Protein 3WUG (pdb70)

Organism: Streptomyces sp. (NCBI:txid1931)

B-factor: mean 28.76, std 8.71, range [9.77, 80.12]

GO terms:
  GO:0031176 endo-1,4-beta-xylanase activity (F, IDA)
  GO:0045493 xylan catabolic process (P, IDA)

Structure (mmCIF, N/CA/C/O backbone):
data_3WUG
#
_entry.id   3WUG
#
_cell.length_a   80.798
_cell.length_b   80.798
_cell.length_c   288.589
_cell.angle_alpha   90.00
_cell.angle_beta   90.00
_cell.angle_gamma   120.00
#
_symmetry.space_group_name_H-M   'P 65 2 2'
#
loop_
_entity.id
_entity.type
_entity.pdbx_description
1 polymer 'Endo-1,4-beta-xylanase A'
2 branched beta-D-xylopyranose-(1-4)-beta-D-xylopyranose
3 non-polymer 'ZINC ION'
4 water water
#
loop_
_atom_site.group_PDB
_atom_site.id
_atom_site.type_symbol
_atom_site.label_atom_id
_atom_site.label_alt_id
_atom_site.label_comp_id
_atom_site.label_asym_id
_atom_site.label_entity_id
_atom_site.label_seq_id
_atom_site.pdbx_PDB_ins_code
_atom_site.Cartn_x
_atom_site.Cartn_y
_atom_site.Cartn_z
_atom_site.occupancy
_atom_site.B_iso_or_equiv
_atom_site.auth_seq_id
_atom_site.auth_comp_id
_atom_site.auth_asym_id
_atom_site.auth_atom_id
_atom_site.pdbx_PDB_model_num
ATOM 1 N N . THR A 1 2 ? -7.100 3.184 -34.732 1.00 47.35 40 THR A N 1
ATOM 2 C CA . THR A 1 2 ? -5.652 3.542 -34.773 1.00 47.19 40 THR A CA 1
ATOM 3 C C . THR A 1 2 ? -5.203 4.238 -33.481 1.00 44.43 40 THR A C 1
ATOM 4 O O . THR A 1 2 ? -5.089 3.595 -32.434 1.00 45.21 40 THR A O 1
ATOM 8 N N . ALA A 1 3 ? -4.951 5.544 -33.551 1.00 40.13 41 ALA A N 1
ATOM 9 C CA . ALA A 1 3 ? -4.520 6.305 -32.381 1.00 36.70 41 ALA A CA 1
ATOM 10 C C . ALA A 1 3 ? -5.676 6.557 -31.415 1.00 33.78 41 ALA A C 1
ATOM 11 O O . ALA A 1 3 ? -6.805 6.816 -31.835 1.00 33.84 41 ALA A O 1
ATOM 13 N N . THR A 1 4 ? -5.388 6.479 -30.119 1.00 30.55 42 THR A N 1
ATOM 14 C CA . THR A 1 4 ? -6.400 6.702 -29.089 1.00 26.98 42 THR A CA 1
ATOM 15 C C . THR A 1 4 ? -6.590 8.197 -28.836 1.00 25.13 42 THR A C 1
ATOM 16 O O . THR A 1 4 ? -5.780 9.023 -29.274 1.00 22.80 42 THR A O 1
ATOM 20 N N . LEU A 1 5 ? -7.659 8.541 -28.122 1.00 24.29 43 LEU A N 1
ATOM 21 C CA . LEU A 1 5 ? -7.927 9.938 -27.804 1.00 22.76 43 LEU A CA 1
ATOM 22 C C . LEU A 1 5 ? -6.745 10.496 -27.019 1.00 24.12 43 LEU A C 1
ATOM 23 O O . LEU A 1 5 ? -6.327 11.634 -27.225 1.00 24.22 43 LEU A O 1
ATOM 28 N N . GLY A 1 6 ? -6.207 9.683 -26.115 1.00 24.24 44 GLY A N 1
ATOM 29 C CA . GLY A 1 6 ? -5.072 10.120 -25.323 1.00 25.10 44 GLY A CA 1
ATOM 30 C C . GLY A 1 6 ? -3.865 10.429 -26.191 1.00 25.21 44 GLY A C 1
ATOM 31 O O . GLY A 1 6 ? -3.188 11.442 -25.995 1.00 23.54 44 GLY A O 1
ATOM 32 N N . GLU A 1 7 ? -3.587 9.557 -27.159 1.00 25.95 45 GLU A N 1
ATOM 33 C CA . GLU A 1 7 ? -2.447 9.763 -28.046 1.00 26.86 45 GLU A CA 1
ATOM 34 C C . GLU A 1 7 ? -2.659 10.972 -28.955 1.00 26.93 45 GLU A C 1
ATOM 35 O O . GLU A 1 7 ? -1.727 11.731 -29.204 1.00 26.16 45 GLU A O 1
ATOM 41 N N . LEU A 1 8 ? -3.881 11.157 -29.449 1.00 25.96 46 LEU A N 1
ATOM 42 C CA . LEU A 1 8 ? -4.166 12.297 -30.317 1.00 25.82 46 LEU A CA 1
ATOM 43 C C . LEU A 1 8 ? -4.010 13.601 -29.536 1.00 26.21 46 LEU A C 1
ATOM 44 O O . LEU A 1 8 ? -3.460 14.577 -30.049 1.00 25.34 46 LEU A O 1
ATOM 49 N N . ALA A 1 9 ? -4.494 13.614 -28.294 1.00 24.50 47 ALA A N 1
ATOM 50 C CA . ALA A 1 9 ? -4.395 14.805 -27.455 1.00 26.84 47 ALA A CA 1
ATOM 51 C C . ALA A 1 9 ? -2.940 15.117 -27.116 1.00 28.11 47 ALA A C 1
ATOM 52 O O . ALA A 1 9 ? -2.511 16.268 -27.191 1.00 27.99 47 ALA A O 1
ATOM 54 N N . GLU A 1 10 ? -2.187 14.088 -26.738 1.00 29.20 48 GLU A N 1
ATOM 55 C CA . GLU A 1 10 ? -0.786 14.273 -26.378 1.00 32.81 48 GLU A CA 1
ATOM 56 C C . GLU A 1 10 ? 0.027 14.804 -27.555 1.00 32.92 48 GLU A C 1
ATOM 57 O O . GLU A 1 10 ? 0.993 15.542 -27.368 1.00 32.00 48 GLU A O 1
ATOM 63 N N . ALA A 1 11 ? -0.369 14.432 -28.768 1.00 33.33 49 ALA A N 1
ATOM 64 C CA . ALA A 1 11 ? 0.325 14.890 -29.963 1.00 33.95 49 ALA A CA 1
ATOM 65 C C . ALA A 1 11 ? 0.195 16.405 -30.063 1.00 35.24 49 ALA A C 1
ATOM 66 O O . ALA A 1 11 ? 0.995 17.065 -30.727 1.00 37.10 49 ALA A O 1
ATOM 68 N N . LYS A 1 12 ? -0.819 16.956 -29.404 1.00 34.84 50 LYS A N 1
ATOM 69 C CA . LYS A 1 12 ? -1.028 18.397 -29.426 1.00 33.94 50 LYS A CA 1
ATOM 70 C C . LYS A 1 12 ? -0.726 19.052 -28.083 1.00 33.30 50 LYS A C 1
ATOM 71 O O . LYS A 1 12 ? -1.242 20.130 -27.774 1.00 32.50 50 LYS A O 1
ATOM 77 N N . GLY A 1 13 ? 0.117 18.389 -27.293 1.00 31.29 51 GLY A N 1
ATOM 78 C CA . GLY A 1 13 ? 0.518 18.915 -25.999 1.00 30.56 51 GLY A CA 1
ATOM 79 C C . GLY A 1 13 ? -0.545 18.930 -24.917 1.00 30.26 51 GLY A C 1
ATOM 80 O O . GLY A 1 13 ? -0.430 19.674 -23.943 1.00 30.70 51 GLY A O 1
ATOM 81 N N . ARG A 1 14 ? -1.574 18.106 -25.071 1.00 29.15 52 ARG A N 1
ATOM 82 C CA . ARG A 1 14 ? -2.646 18.056 -24.085 1.00 27.60 52 ARG A CA 1
ATOM 83 C C . ARG A 1 14 ? -2.952 16.624 -23.674 1.00 26.39 52 ARG A C 1
ATOM 84 O O . ARG A 1 14 ? -2.516 15.672 -24.322 1.00 25.87 52 ARG A O 1
ATOM 92 N N . TYR A 1 15 ? -3.692 16.471 -22.583 1.00 25.50 53 TYR A N 1
ATOM 93 C CA . TYR A 1 15 ? -4.073 15.146 -22.128 1.00 23.46 53 TYR A CA 1
ATOM 94 C C . TYR A 1 15 ? -5.560 14.949 -22.366 1.00 24.19 53 TYR A C 1
ATOM 95 O O . TYR A 1 15 ? -6.317 15.913 -22.486 1.00 23.15 53 TYR A O 1
ATOM 104 N N . PHE A 1 16 ? -5.966 13.693 -22.491 1.00 22.33 54 PHE A N 1
ATOM 105 C CA . PHE A 1 16 ? -7.374 13.380 -22.617 1.00 21.83 54 PHE A CA 1
ATOM 106 C C . PHE A 1 16 ? -7.558 12.204 -21.679 1.00 21.55 54 PHE A C 1
ATOM 107 O O . PHE A 1 16 ? -7.012 11.117 -21.905 1.00 21.20 54 PHE A O 1
ATOM 115 N N . GLY A 1 17 ? -8.292 12.440 -20.600 1.00 19.95 55 GLY A N 1
ATOM 116 C CA . GLY A 1 17 ? -8.488 11.392 -19.622 1.00 20.26 55 GLY A CA 1
ATOM 117 C C . GLY A 1 17 ? -9.917 11.119 -19.242 1.00 20.41 55 GLY A C 1
ATOM 118 O O . GLY A 1 17 ? -10.862 11.667 -19.824 1.00 19.60 55 GLY A O 1
ATOM 119 N N . SER A 1 18 ? -10.063 10.265 -18.240 1.00 17.82 56 SER A N 1
ATOM 120 C CA . SER A 1 18 ? -11.362 9.869 -17.742 1.00 19.65 56 SER A CA 1
ATOM 121 C C . SER A 1 18 ? -11.311 9.670 -16.242 1.00 20.67 56 SER A C 1
ATOM 122 O O . SER A 1 18 ? -10.279 9.283 -15.692 1.00 19.57 56 SER A O 1
ATOM 125 N N . ALA A 1 19 ? -12.425 9.948 -15.576 1.00 19.85 57 ALA A N 1
ATOM 126 C CA . ALA A 1 19 ? -12.495 9.718 -14.150 1.00 20.41 57 ALA A CA 1
ATOM 127 C C . ALA A 1 19 ? -12.845 8.232 -14.039 1.00 21.14 57 ALA A C 1
ATOM 128 O O . ALA A 1 19 ? -13.236 7.609 -15.032 1.00 19.99 57 ALA A O 1
ATOM 130 N N . THR A 1 20 ? -12.683 7.668 -12.847 1.00 20.62 58 THR A N 1
ATOM 131 C CA . THR A 1 20 ? -13.019 6.271 -12.604 1.00 21.53 58 THR A CA 1
ATOM 132 C C . THR A 1 20 ? -13.221 6.103 -11.103 1.00 22.95 58 THR A C 1
ATOM 133 O O . THR A 1 20 ? -12.760 6.926 -10.309 1.00 23.67 58 THR A O 1
ATOM 137 N N . ASP A 1 21 ? -13.933 5.054 -10.713 1.00 22.45 59 ASP A N 1
ATOM 138 C CA . ASP A 1 21 ? -14.193 4.809 -9.309 1.00 22.88 59 ASP A CA 1
ATOM 139 C C . ASP A 1 21 ? -13.787 3.383 -8.969 1.00 23.49 59 ASP A C 1
ATOM 140 O O . ASP A 1 21 ? -13.839 2.498 -9.819 1.00 23.59 59 ASP A O 1
ATOM 145 N N . ASN A 1 22 ? -13.377 3.169 -7.723 1.00 22.34 60 ASN A N 1
ATOM 146 C CA . ASN A 1 22 ? -12.943 1.853 -7.267 1.00 23.43 60 ASN A CA 1
ATOM 147 C C . ASN A 1 22 ? -13.888 0.682 -7.595 1.00 23.39 60 ASN A C 1
ATOM 148 O O . ASN A 1 22 ? -13.440 -0.365 -8.049 1.00 24.52 60 ASN A O 1
ATOM 153 N N . PRO A 1 23 ? -15.204 0.848 -7.384 1.00 24.81 61 PRO A N 1
ATOM 154 C CA . PRO A 1 23 ? -16.163 -0.233 -7.669 1.00 25.49 61 PRO A CA 1
ATOM 155 C C . PRO A 1 23 ? -16.202 -0.705 -9.124 1.00 26.19 61 PRO A C 1
ATOM 156 O O . PRO A 1 23 ? -16.718 -1.782 -9.423 1.00 26.37 61 PRO A O 1
ATOM 160 N N . GLU A 1 24 ? -15.662 0.102 -10.026 1.00 25.85 62 GLU A N 1
ATOM 161 C CA . GLU A 1 24 ? -15.666 -0.231 -11.446 1.00 26.64 62 GLU A CA 1
ATOM 162 C C . GLU A 1 24 ? -14.486 -1.079 -11.897 1.00 27.59 62 GLU A C 1
ATOM 163 O O . GLU A 1 24 ? -14.553 -1.755 -12.923 1.00 27.54 62 GLU A O 1
ATOM 169 N N . LEU A 1 25 ? -13.409 -1.052 -11.123 1.00 27.85 63 LEU A N 1
ATOM 170 C CA . LEU A 1 25 ? -12.208 -1.775 -11.490 1.00 28.65 63 LEU A CA 1
ATOM 171 C C . LEU A 1 25 ? -12.346 -3.282 -11.741 1.00 29.21 63 LEU A C 1
ATOM 172 O O . LEU A 1 25 ? -11.544 -3.853 -12.472 1.00 29.61 63 LEU A O 1
ATOM 177 N N . PRO A 1 26 ? -13.348 -3.946 -11.140 1.00 29.46 64 PRO A N 1
ATOM 178 C CA . PRO A 1 26 ? -13.489 -5.390 -11.389 1.00 31.19 64 PRO A CA 1
ATOM 179 C C . PRO A 1 26 ? -13.939 -5.679 -12.830 1.00 32.36 64 PRO A C 1
ATOM 180 O O . PRO A 1 26 ? -13.677 -6.756 -13.373 1.00 32.00 64 PRO A O 1
ATOM 184 N N . ASP A 1 27 ? -14.628 -4.713 -13.434 1.00 31.16 65 ASP A N 1
ATOM 185 C CA . ASP A 1 27 ? -15.105 -4.834 -14.813 1.00 30.40 65 ASP A CA 1
ATOM 186 C C . ASP A 1 27 ? -13.883 -4.846 -15.737 1.00 30.21 65 ASP A C 1
ATOM 187 O O . ASP A 1 27 ? -13.334 -3.798 -16.075 1.00 28.68 65 ASP A O 1
ATOM 192 N N . THR A 1 28 ? -13.468 -6.035 -16.155 1.00 29.20 66 THR A N 1
ATOM 193 C CA . THR A 1 28 ? -12.292 -6.177 -17.007 1.00 28.88 66 THR A CA 1
ATOM 194 C C . THR A 1 28 ? -12.357 -5.447 -18.349 1.00 27.88 66 THR A C 1
ATOM 195 O O . THR A 1 28 ? -11.379 -4.841 -18.782 1.00 27.53 66 THR A O 1
ATOM 199 N N . GLN A 1 29 ? -13.497 -5.515 -19.021 1.00 26.93 67 GLN A N 1
ATOM 200 C CA . GLN A 1 29 ? -13.640 -4.835 -20.302 1.00 27.47 67 GLN A CA 1
ATOM 201 C C . GLN A 1 29 ? -13.494 -3.327 -20.074 1.00 26.53 67 GLN A C 1
ATOM 202 O O . GLN A 1 29 ? -12.847 -2.617 -20.850 1.00 26.18 67 GLN A O 1
ATOM 208 N N . TYR A 1 30 ? -14.085 -2.853 -18.985 1.00 25.29 68 TYR A N 1
ATOM 209 C CA . TYR A 1 30 ? -14.028 -1.440 -18.636 1.00 25.13 68 TYR A CA 1
ATOM 210 C C . TYR A 1 30 ? -12.600 -0.951 -18.396 1.00 25.85 68 TYR A C 1
ATOM 211 O O . TYR A 1 30 ? -12.168 0.043 -18.976 1.00 23.59 68 TYR A O 1
ATOM 220 N N . THR A 1 31 ? -11.869 -1.651 -17.536 1.00 25.14 69 THR A N 1
ATOM 221 C CA . THR A 1 31 ? -10.508 -1.247 -17.208 1.00 26.72 69 THR A CA 1
ATOM 222 C C . THR A 1 31 ? -9.550 -1.337 -18.387 1.00 26.30 69 THR A C 1
ATOM 223 O O . THR A 1 31 ? -8.588 -0.575 -18.473 1.00 27.05 69 THR A O 1
ATOM 227 N N . GLN A 1 32 ? -9.815 -2.269 -19.296 1.00 26.77 70 GLN A N 1
ATOM 228 C CA . GLN A 1 32 ? -8.978 -2.448 -20.472 1.00 28.69 70 GLN A CA 1
ATOM 229 C C . GLN A 1 32 ? -8.982 -1.164 -21.306 1.00 28.51 70 GLN A C 1
ATOM 230 O O . GLN A 1 32 ? -7.927 -0.668 -21.713 1.00 27.34 70 GLN A O 1
ATOM 236 N N . ILE A 1 33 ? -10.173 -0.626 -21.552 1.00 26.01 71 ILE A N 1
ATOM 237 C CA . ILE A 1 33 ? -10.305 0.608 -22.321 1.00 26.31 71 ILE A CA 1
ATOM 238 C C . ILE A 1 33 ? -9.757 1.786 -21.516 1.00 24.80 71 ILE A C 1
ATOM 239 O O . ILE A 1 33 ? -9.041 2.637 -22.047 1.00 25.46 71 ILE A O 1
ATOM 244 N N . LEU A 1 34 ? -10.095 1.828 -20.231 1.00 25.55 72 LEU A N 1
ATOM 245 C CA . LEU A 1 34 ? -9.643 2.910 -19.359 1.00 24.74 72 LEU A CA 1
ATOM 246 C C . LEU A 1 34 ? -8.127 3.053 -19.392 1.00 26.30 72 LEU A C 1
ATOM 247 O O . LEU A 1 34 ? -7.598 4.159 -19.471 1.00 24.16 72 LEU A O 1
ATOM 252 N N . GLY A 1 35 ? -7.428 1.923 -19.343 1.00 27.88 73 GLY A N 1
ATOM 253 C CA . GLY A 1 35 ? -5.976 1.958 -19.332 1.00 28.67 73 GLY A CA 1
ATOM 254 C C . GLY A 1 35 ? -5.264 2.214 -20.645 1.00 29.63 73 GLY A C 1
ATOM 255 O O . GLY A 1 35 ? -4.121 2.672 -20.649 1.00 31.68 73 GLY A O 1
ATOM 256 N N . SER A 1 36 ? -5.925 1.940 -21.762 1.00 28.61 74 SER A N 1
ATOM 257 C CA . SER A 1 36 ? -5.292 2.125 -23.059 1.00 28.85 74 SER A CA 1
ATOM 258 C C . SER A 1 36 ? -5.721 3.364 -23.838 1.00 28.44 74 SER A C 1
ATOM 259 O O . SER A 1 36 ? -4.932 3.931 -24.592 1.00 29.03 74 SER A O 1
ATOM 262 N N . GLU A 1 37 ? -6.963 3.792 -23.656 1.00 27.27 75 GLU A N 1
ATOM 263 C CA . GLU A 1 37 ? -7.475 4.938 -24.403 1.00 27.14 75 GLU A CA 1
ATOM 264 C C . GLU A 1 37 ? -7.104 6.321 -23.866 1.00 25.73 75 GLU A C 1
ATOM 265 O O . GLU A 1 37 ? -6.965 7.268 -24.635 1.00 26.18 75 GLU A O 1
ATOM 271 N N . PHE A 1 38 ? -6.936 6.428 -22.554 1.00 23.86 76 PHE A N 1
ATOM 272 C CA . PHE A 1 38 ? -6.660 7.710 -21.913 1.00 24.52 76 PHE A CA 1
ATOM 273 C C . PHE A 1 38 ? -5.249 7.923 -21.388 1.00 25.32 76 PHE A C 1
ATOM 274 O O . PHE A 1 38 ? -4.545 6.970 -21.062 1.00 25.31 76 PHE A O 1
ATOM 282 N N . SER A 1 39 ? -4.846 9.188 -21.295 1.00 24.03 77 SER A N 1
ATOM 283 C CA . SER A 1 39 ? -3.515 9.522 -20.798 1.00 24.65 77 SER A CA 1
ATOM 284 C C . SER A 1 39 ? -3.561 10.138 -19.405 1.00 23.13 77 SER A C 1
ATOM 285 O O . SER A 1 39 ? -2.521 10.447 -18.823 1.00 23.85 77 SER A O 1
ATOM 288 N N . GLN A 1 40 ? -4.765 10.300 -18.864 1.00 21.56 78 GLN A N 1
ATOM 289 C CA . GLN A 1 40 ? -4.940 10.898 -17.545 1.00 20.82 78 GLN A CA 1
ATOM 290 C C . GLN A 1 40 ? -6.144 10.302 -16.823 1.00 21.24 78 GLN A C 1
ATOM 291 O O . GLN A 1 40 ? -7.116 9.880 -17.456 1.00 20.84 78 GLN A O 1
ATOM 297 N N . ILE A 1 41 ? -6.069 10.275 -15.494 1.00 19.72 79 ILE A N 1
ATOM 298 C CA . ILE A 1 41 ? -7.122 9.699 -14.668 1.00 20.38 79 ILE A CA 1
ATOM 299 C C . ILE A 1 41 ? -7.477 10.590 -13.480 1.00 20.37 79 ILE A C 1
ATOM 300 O O . ILE A 1 41 ? -6.605 11.234 -12.898 1.00 20.84 79 ILE A O 1
ATOM 305 N N . THR A 1 42 ? -8.758 10.620 -13.121 1.00 20.04 80 THR A N 1
ATOM 306 C CA . THR A 1 42 ? -9.207 11.383 -11.956 1.00 19.27 80 THR A CA 1
ATOM 307 C C . THR A 1 42 ? -10.034 10.478 -11.049 1.00 19.31 80 THR A C 1
ATOM 308 O O . THR A 1 42 ? -10.981 9.838 -11.506 1.00 20.00 80 THR A O 1
ATOM 312 N N . PRO A 1 43 ? -9.675 10.395 -9.757 1.00 19.59 81 PRO A N 1
ATOM 313 C CA . PRO A 1 43 ? -10.437 9.560 -8.823 1.00 20.16 81 PRO A CA 1
ATOM 314 C C . PRO A 1 43 ? -11.804 10.224 -8.692 1.00 21.07 81 PRO A C 1
ATOM 315 O O . PRO A 1 43 ? -11.897 11.384 -8.295 1.00 20.62 81 PRO A O 1
ATOM 319 N N . GLU A 1 44 ? -12.861 9.494 -9.018 1.00 21.17 82 GLU A N 1
ATOM 320 C CA . GLU A 1 44 ? -14.206 10.047 -8.966 1.00 23.28 82 GLU A CA 1
ATOM 321 C C . GLU A 1 44 ? -14.701 10.389 -7.568 1.00 23.62 82 GLU A C 1
ATOM 322 O O . GLU A 1 44 ? -15.431 11.362 -7.386 1.00 23.18 82 GLU A O 1
ATOM 328 N N . ASN A 1 45 ? -14.300 9.600 -6.578 1.00 22.97 83 ASN A N 1
ATOM 329 C CA . ASN A 1 45 ? -14.781 9.819 -5.221 1.00 23.41 83 ASN A CA 1
ATOM 330 C C . ASN A 1 45 ? -13.812 9.641 -4.065 1.00 22.68 83 ASN A C 1
ATOM 331 O O . ASN A 1 45 ? -13.795 10.447 -3.142 1.00 23.49 83 ASN A O 1
ATOM 336 N N . THR A 1 46 ? -13.012 8.583 -4.113 1.00 23.20 84 THR A N 1
ATOM 337 C CA . THR A 1 46 ? -12.147 8.258 -2.990 1.00 22.66 84 THR A CA 1
ATOM 338 C C . THR A 1 46 ? -11.043 9.199 -2.536 1.00 22.89 84 THR A C 1
ATOM 339 O O . THR A 1 46 ? -10.279 8.863 -1.630 1.00 21.18 84 THR A O 1
ATOM 343 N N . MET A 1 47 ? -10.951 10.375 -3.145 1.00 22.08 85 MET A N 1
ATOM 344 C CA . MET A 1 47 ? -9.979 11.347 -2.672 1.00 21.29 85 MET A CA 1
ATOM 345 C C . MET A 1 47 ? -10.755 12.430 -1.928 1.00 21.17 85 MET A C 1
ATOM 346 O O . MET A 1 47 ? -10.168 13.350 -1.361 1.00 21.90 85 MET A O 1
ATOM 351 N N . LYS A 1 48 ? -12.084 12.308 -1.926 1.00 20.56 86 LYS A N 1
ATOM 352 C CA . LYS A 1 48 ? -12.941 13.271 -1.238 1.00 20.37 86 LYS A CA 1
ATOM 353 C C . LYS A 1 48 ? -12.895 13.084 0.279 1.00 21.08 86 LYS A C 1
ATOM 354 O O . LYS A 1 48 ? -12.645 11.986 0.783 1.00 20.49 86 LYS A O 1
ATOM 360 N N . TRP A 1 49 ? -13.157 14.177 0.989 1.00 20.61 87 TRP A N 1
ATOM 361 C CA . TRP A 1 49 ? -13.123 14.241 2.449 1.00 20.73 87 TRP A CA 1
ATOM 362 C C . TRP A 1 49 ? -13.830 13.105 3.182 1.00 22.48 87 TRP A C 1
ATOM 363 O O . TRP A 1 49 ? -13.304 12.571 4.157 1.00 22.25 87 TRP A O 1
ATOM 374 N N . GLN A 1 50 ? -15.018 12.729 2.726 1.00 23.69 88 GLN A N 1
ATOM 375 C CA . GLN A 1 50 ? -15.743 11.663 3.405 1.00 25.93 88 GLN A CA 1
ATOM 376 C C . GLN A 1 50 ? -14.925 10.368 3.467 1.00 25.21 88 GLN A C 1
ATOM 377 O O . GLN A 1 50 ? -15.087 9.578 4.392 1.00 25.24 88 GLN A O 1
ATOM 383 N N . TYR A 1 51 ? -14.043 10.163 2.492 1.00 23.93 89 TYR A N 1
ATOM 384 C CA . TYR A 1 51 ? -13.215 8.958 2.446 1.00 25.53 89 TYR A CA 1
ATOM 385 C C . TYR A 1 51 ? -11.825 9.103 3.070 1.00 25.22 89 TYR A C 1
ATOM 386 O O . TYR A 1 51 ? -11.368 8.217 3.794 1.00 25.12 89 TYR A O 1
ATOM 395 N N . THR A 1 52 ? -11.157 10.218 2.787 1.00 24.04 90 THR A N 1
ATOM 396 C CA . THR A 1 52 ? -9.801 10.447 3.277 1.00 22.45 90 THR A CA 1
ATOM 397 C C . THR A 1 52 ? -9.654 10.878 4.734 1.00 22.29 90 THR A C 1
ATOM 398 O O . THR A 1 52 ? -8.578 10.745 5.307 1.00 22.40 90 THR A O 1
ATOM 402 N N . GLU A 1 53 ? -10.709 11.420 5.330 1.00 21.83 91 GLU A N 1
ATOM 403 C CA . GLU A 1 53 ? -10.648 11.810 6.740 1.00 22.63 91 GLU A CA 1
ATOM 404 C C . GLU A 1 53 ? -12.031 11.600 7.344 1.00 22.41 91 GLU A C 1
ATOM 405 O O . GLU A 1 53 ? -12.698 12.552 7.748 1.00 22.67 91 GLU A O 1
ATOM 411 N N . PRO A 1 54 ? -12.472 10.328 7.422 1.00 22.75 92 PRO A N 1
ATOM 412 C CA . PRO A 1 54 ? -13.770 9.907 7.958 1.00 22.98 92 PRO A CA 1
ATOM 413 C C . PRO A 1 54 ? -14.020 10.269 9.417 1.00 22.87 92 PRO A C 1
ATOM 414 O O . PRO A 1 54 ? -15.165 10.380 9.842 1.00 23.61 92 PRO A O 1
ATOM 418 N N . SER A 1 55 ? -12.951 10.435 10.184 1.00 23.77 93 SER A N 1
ATOM 419 C CA . SER A 1 55 ? -13.068 10.851 11.580 1.00 25.32 93 SER A CA 1
ATOM 420 C C . SER A 1 55 ? -11.978 11.904 11.742 1.00 23.38 93 SER A C 1
ATOM 421 O O . SER A 1 55 ? -10.925 11.822 11.108 1.00 22.35 93 SER A O 1
ATOM 424 N N . ARG A 1 56 ? -12.235 12.907 12.570 1.00 24.60 94 ARG A N 1
ATOM 425 C CA . ARG A 1 56 ? -11.275 13.987 12.748 1.00 24.99 94 ARG A CA 1
ATOM 426 C C . ARG A 1 56 ? -9.848 13.565 13.083 1.00 25.41 94 ARG A C 1
ATOM 427 O O . ARG A 1 56 ? -9.604 12.844 14.050 1.00 26.29 94 ARG A O 1
ATOM 435 N N . GLY A 1 57 ? -8.905 14.021 12.265 1.00 25.20 95 GLY A N 1
ATOM 436 C CA . GLY A 1 57 ? -7.505 13.718 12.497 1.00 25.78 95 GLY A CA 1
ATOM 437 C C . GLY A 1 57 ? -7.040 12.325 12.122 1.00 26.74 95 GLY A C 1
ATOM 438 O O . GLY A 1 57 ? -5.870 11.998 12.301 1.00 27.78 95 GLY A O 1
ATOM 439 N N . ARG A 1 58 ? -7.940 11.500 11.605 1.00 26.21 96 ARG A N 1
ATOM 440 C CA . ARG A 1 58 ? -7.573 10.145 11.212 1.00 27.54 96 ARG A CA 1
ATOM 441 C C . ARG A 1 58 ? -7.761 9.996 9.708 1.00 26.09 96 ARG A C 1
ATOM 442 O O . ARG A 1 58 ? -8.881 9.884 9.218 1.00 27.15 96 ARG A O 1
ATOM 450 N N . PHE A 1 59 ? -6.653 9.985 8.980 1.00 25.56 97 PHE A N 1
ATOM 451 C CA . PHE A 1 59 ? -6.710 9.902 7.530 1.00 25.67 97 PHE A CA 1
ATOM 452 C C . PHE A 1 59 ? -6.710 8.488 6.964 1.00 27.38 97 PHE A C 1
ATOM 453 O O . PHE A 1 59 ? -6.184 7.554 7.576 1.00 25.85 97 PHE A O 1
ATOM 461 N N . ASP A 1 60 ? -7.311 8.351 5.785 1.00 26.26 98 ASP A N 1
ATOM 462 C CA . ASP A 1 60 ? -7.468 7.064 5.116 1.00 26.30 98 ASP A CA 1
ATOM 463 C C . ASP A 1 60 ? -7.299 7.245 3.603 1.00 26.88 98 ASP A C 1
ATOM 464 O O . ASP A 1 60 ? -8.204 7.744 2.932 1.00 27.45 98 ASP A O 1
ATOM 469 N N . TYR A 1 61 ? -6.152 6.840 3.064 1.00 25.23 99 TYR A N 1
ATOM 470 C CA . TYR A 1 61 ? -5.898 6.984 1.636 1.00 27.00 99 TYR A CA 1
ATOM 471 C C . TYR A 1 61 ? -5.949 5.647 0.900 1.00 27.48 99 TYR A C 1
ATOM 472 O O . TYR A 1 61 ? -5.564 5.560 -0.267 1.00 28.32 99 TYR A O 1
ATOM 481 N N . THR A 1 62 ? -6.437 4.617 1.587 1.00 28.38 100 THR A N 1
ATOM 482 C CA . THR A 1 62 ? -6.538 3.267 1.033 1.00 29.38 100 THR A CA 1
ATOM 483 C C . THR A 1 62 ? -7.126 3.227 -0.379 1.00 28.57 100 THR A C 1
ATOM 484 O O . THR A 1 62 ? -6.444 2.864 -1.340 1.00 27.77 100 THR A O 1
ATOM 488 N N . ALA A 1 63 ? -8.398 3.597 -0.492 1.00 27.12 101 ALA A N 1
ATOM 489 C CA . ALA A 1 63 ? -9.092 3.587 -1.773 1.00 25.75 101 ALA A CA 1
ATOM 490 C C . ALA A 1 63 ? -8.470 4.504 -2.829 1.00 25.50 101 ALA A C 1
ATOM 491 O O . ALA A 1 63 ? -8.314 4.107 -3.982 1.00 25.29 101 ALA A O 1
ATOM 493 N N . ALA A 1 64 ? -8.116 5.727 -2.445 1.00 24.50 102 ALA A N 1
ATOM 494 C CA . ALA A 1 64 ? -7.517 6.654 -3.398 1.00 24.91 102 ALA A CA 1
ATOM 495 C C . ALA A 1 64 ? -6.222 6.078 -3.955 1.00 25.20 102 ALA A C 1
ATOM 496 O O . ALA A 1 64 ? -5.937 6.209 -5.144 1.00 23.67 102 ALA A O 1
ATOM 498 N N . GLU A 1 65 ? -5.438 5.439 -3.090 1.00 26.47 103 GLU A N 1
ATOM 499 C CA . GLU A 1 65 ? -4.166 4.845 -3.504 1.00 28.20 103 GLU A CA 1
ATOM 500 C C . GLU A 1 65 ? -4.318 3.850 -4.647 1.00 26.52 103 GLU A C 1
ATOM 501 O O . GLU A 1 65 ? -3.489 3.796 -5.553 1.00 27.39 103 GLU A O 1
ATOM 507 N N . GLU A 1 66 ? -5.376 3.054 -4.590 1.00 26.78 104 GLU A N 1
ATOM 508 C CA . GLU A 1 66 ? -5.630 2.054 -5.615 1.00 27.10 104 GLU A CA 1
ATOM 509 C C . GLU A 1 66 ? -5.758 2.702 -6.995 1.00 26.86 104 GLU A C 1
ATOM 510 O O . GLU A 1 66 ? -5.217 2.194 -7.985 1.00 25.26 104 GLU A O 1
ATOM 516 N N . ILE A 1 67 ? -6.460 3.832 -7.058 1.00 24.08 105 ILE A N 1
ATOM 517 C CA . ILE A 1 67 ? -6.645 4.524 -8.329 1.00 22.41 105 ILE A CA 1
ATOM 518 C C . ILE A 1 67 ? -5.344 5.140 -8.818 1.00 20.59 105 ILE A C 1
ATOM 519 O O . ILE A 1 67 ? -5.021 5.054 -9.999 1.00 21.42 105 ILE A O 1
ATOM 524 N N . VAL A 1 68 ? -4.592 5.761 -7.914 1.00 21.01 106 VAL A N 1
ATOM 525 C CA . VAL A 1 68 ? -3.326 6.372 -8.304 1.00 22.10 106 VAL A CA 1
ATOM 526 C C . VAL A 1 68 ? -2.358 5.312 -8.835 1.00 23.27 106 VAL A C 1
ATOM 527 O O . VAL A 1 68 ? -1.714 5.517 -9.863 1.00 23.78 106 VAL A O 1
ATOM 531 N N . ASP A 1 69 ? -2.257 4.182 -8.141 1.00 26.21 107 ASP A N 1
ATOM 532 C CA . ASP A 1 69 ? -1.363 3.110 -8.581 1.00 28.57 107 ASP A CA 1
ATOM 533 C C . ASP A 1 69 ? -1.769 2.617 -9.963 1.00 28.11 107 ASP A C 1
ATOM 534 O O . ASP A 1 69 ? -0.923 2.419 -10.834 1.00 29.83 107 ASP A O 1
ATOM 539 N N . LEU A 1 70 ? -3.069 2.413 -10.152 1.00 29.04 108 LEU A N 1
ATOM 540 C CA . LEU A 1 70 ? -3.591 1.950 -11.432 1.00 29.10 108 LEU A CA 1
ATOM 541 C C . LEU A 1 70 ? -3.136 2.883 -12.548 1.00 28.17 108 LEU A C 1
ATOM 542 O O . LEU A 1 70 ? -2.624 2.436 -13.576 1.00 26.96 108 LEU A O 1
ATOM 547 N N . ALA A 1 71 ? -3.327 4.182 -12.338 1.00 27.63 109 ALA A N 1
ATOM 548 C CA . ALA A 1 71 ? -2.936 5.180 -13.325 1.00 27.54 109 ALA A CA 1
ATOM 549 C C . ALA A 1 71 ? -1.440 5.089 -13.591 1.00 27.44 109 ALA A C 1
ATOM 550 O O . ALA A 1 71 ? -1.002 5.095 -14.742 1.00 27.12 109 ALA A O 1
ATOM 552 N N . GLU A 1 72 ? -0.657 5.013 -12.519 1.00 29.08 110 GLU A N 1
ATOM 553 C CA . GLU A 1 72 ? 0.792 4.921 -12.651 1.00 30.49 110 GLU A CA 1
ATOM 554 C C . GLU A 1 72 ? 1.192 3.667 -13.425 1.00 29.63 110 GLU A C 1
ATOM 555 O O . GLU A 1 72 ? 2.143 3.694 -14.201 1.00 29.77 110 GLU A O 1
ATOM 561 N N . SER A 1 73 ? 0.457 2.578 -13.220 1.00 30.71 111 SER A N 1
ATOM 562 C CA . SER A 1 73 ? 0.734 1.324 -13.918 1.00 32.70 111 SER A CA 1
ATOM 563 C C . SER A 1 73 ? 0.559 1.484 -15.422 1.00 33.09 111 SER A C 1
ATOM 564 O O . SER A 1 73 ? 1.242 0.827 -16.211 1.00 33.62 111 SER A O 1
ATOM 567 N N . ASN A 1 74 ? -0.361 2.359 -15.818 1.00 31.69 112 ASN A N 1
ATOM 568 C CA . ASN A 1 74 ? -0.625 2.587 -17.233 1.00 31.01 112 ASN A CA 1
ATOM 569 C C . ASN A 1 74 ? 0.094 3.810 -17.780 1.00 29.09 112 ASN A C 1
ATOM 570 O O . ASN A 1 74 ? -0.095 4.176 -18.936 1.00 30.21 112 ASN A O 1
ATOM 575 N N . GLY A 1 75 ? 0.918 4.442 -16.953 1.00 27.62 113 GLY A N 1
ATOM 576 C CA . GLY A 1 75 ? 1.636 5.621 -17.404 1.00 27.92 113 GLY A CA 1
ATOM 577 C C . GLY A 1 75 ? 0.725 6.822 -17.606 1.00 26.89 113 GLY A C 1
ATOM 578 O O . GLY A 1 75 ? 0.991 7.681 -18.448 1.00 28.64 113 GLY A O 1
ATOM 579 N N . GLN A 1 76 ? -0.348 6.885 -16.825 1.00 26.23 114 GLN A N 1
ATOM 580 C CA . GLN A 1 76 ? -1.309 7.982 -16.919 1.00 25.15 114 GLN A CA 1
ATOM 581 C C . GLN A 1 76 ? -1.133 8.977 -15.774 1.00 25.00 114 GLN A C 1
ATOM 582 O O . GLN A 1 76 ? -0.866 8.588 -14.633 1.00 24.27 114 GLN A O 1
ATOM 588 N N . SER A 1 77 ? -1.281 10.263 -16.081 1.00 24.09 115 SER A N 1
ATOM 589 C CA . SER A 1 77 ? -1.162 11.295 -15.059 1.00 23.79 115 SER A CA 1
ATOM 590 C C . SER A 1 77 ? -2.428 11.257 -14.215 1.00 23.68 115 SER A C 1
ATOM 591 O O . SER A 1 77 ? -3.410 10.620 -14.600 1.00 23.98 115 SER A O 1
ATOM 594 N N . VAL A 1 78 ? -2.410 11.927 -13.066 1.00 21.62 116 VAL A N 1
ATOM 595 C CA . VAL A 1 78 ? -3.564 11.931 -12.175 1.00 21.06 116 VAL A CA 1
ATOM 596 C C . VAL A 1 78 ? -3.883 13.321 -11.637 1.00 21.90 116 VAL A C 1
ATOM 597 O O . VAL A 1 78 ? -2.979 14.083 -11.281 1.00 20.61 116 VAL A O 1
ATOM 601 N N . ARG A 1 79 ? -5.173 13.649 -11.592 1.00 20.49 117 ARG A N 1
ATOM 602 C CA . ARG A 1 79 ? -5.619 14.927 -11.039 1.00 19.60 117 ARG A CA 1
ATOM 603 C C . ARG A 1 79 ? -6.231 14.611 -9.679 1.00 19.89 117 ARG A C 1
ATOM 604 O O . ARG A 1 79 ? -7.043 13.689 -9.566 1.00 19.30 117 ARG A O 1
ATOM 612 N N . GLY A 1 80 ? -5.826 15.354 -8.650 1.00 19.16 118 GLY A N 1
ATOM 613 C CA . GLY A 1 80 ? -6.379 15.152 -7.321 1.00 19.52 118 GLY A CA 1
ATOM 614 C C . GLY A 1 80 ? -7.736 15.837 -7.260 1.00 21.31 118 GLY A C 1
ATOM 615 O O . GLY A 1 80 ? -7.883 16.967 -7.727 1.00 21.45 118 GLY A O 1
ATOM 616 N N . HIS A 1 81 ? -8.722 15.177 -6.665 1.00 20.70 119 HIS A N 1
ATOM 617 C CA . HIS A 1 81 ? -10.074 15.727 -6.600 1.00 21.58 119 HIS A CA 1
ATOM 618 C C . HIS A 1 81 ? -10.854 15.134 -5.424 1.00 21.33 119 HIS A C 1
ATOM 619 O O . HIS A 1 81 ? -11.034 13.916 -5.373 1.00 21.55 119 HIS A O 1
ATOM 626 N N . THR A 1 82 ? -11.297 15.944 -4.461 1.00 20.64 120 THR A N 1
ATOM 627 C CA . THR A 1 82 ? -11.090 17.393 -4.381 1.00 21.95 120 THR A CA 1
ATOM 628 C C . THR A 1 82 ? -10.904 17.652 -2.877 1.00 20.74 120 THR A C 1
ATOM 629 O O . THR A 1 82 ? -11.457 16.925 -2.056 1.00 22.05 120 THR A O 1
ATOM 633 N N . LEU A 1 83 ? -10.138 18.676 -2.512 1.00 20.65 121 LEU A N 1
ATOM 634 C CA . LEU A 1 83 ? -9.853 18.951 -1.104 1.00 20.15 121 LEU A CA 1
ATOM 635 C C . LEU A 1 83 ? -10.949 19.609 -0.269 1.00 23.25 121 LEU A C 1
ATOM 636 O O . LEU A 1 83 ? -11.297 19.108 0.805 1.00 24.33 121 LEU A O 1
ATOM 641 N N . VAL A 1 84 ? -11.485 20.728 -0.747 1.00 21.66 122 VAL A N 1
ATOM 642 C CA . VAL A 1 84 ? -12.520 21.451 -0.011 1.00 22.10 122 VAL A CA 1
ATOM 643 C C . VAL A 1 84 ? -13.800 21.501 -0.838 1.00 22.46 122 VAL A C 1
ATOM 644 O O . VAL A 1 84 ? -13.809 22.040 -1.945 1.00 20.87 122 VAL A O 1
ATOM 648 N N . TRP A 1 85 ? -14.875 20.940 -0.292 1.00 21.22 123 TRP A N 1
ATOM 649 C CA . TRP A 1 85 ? -16.158 20.892 -0.989 1.00 23.25 123 TRP A CA 1
ATOM 650 C C . TRP A 1 85 ? -17.278 20.744 0.032 1.00 23.44 123 TRP A C 1
ATOM 651 O O . TRP A 1 85 ? -17.095 20.105 1.072 1.00 24.00 123 TRP A O 1
ATOM 662 N N . HIS A 1 86 ? -18.433 21.339 -0.258 1.00 24.13 124 HIS A N 1
ATOM 663 C CA . HIS A 1 86 ? -19.568 21.275 0.655 1.00 23.57 124 HIS A CA 1
ATOM 664 C C . HIS A 1 86 ? -20.278 19.926 0.627 1.00 24.32 124 HIS A C 1
ATOM 665 O O . HIS A 1 86 ? -21.0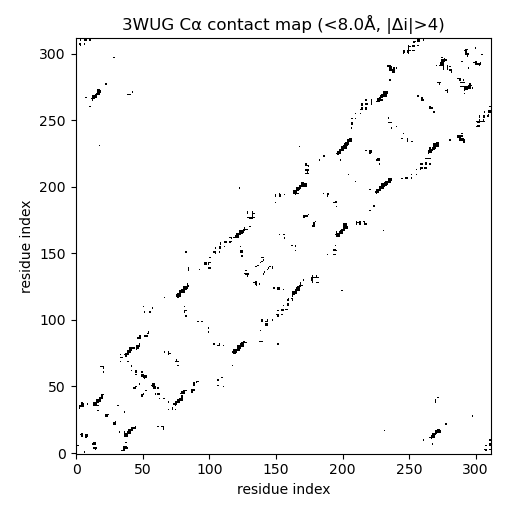27 19.607 1.550 1.00 23.56 124 HIS A O 1
ATOM 672 N N . ASN A 1 87 ? -20.057 19.148 -0.432 1.00 24.30 125 ASN A N 1
ATOM 673 C CA . ASN A 1 87 ? -20.668 17.824 -0.553 1.00 26.15 125 ASN A CA 1
ATOM 674 C C . ASN A 1 87 ? -19.702 16.709 -0.177 1.00 25.48 125 ASN A C 1
ATOM 675 O O . ASN A 1 87 ? -18.487 16.904 -0.181 1.00 25.09 125 ASN A O 1
ATOM 680 N N . GLN A 1 88 ? -20.257 15.533 0.109 1.00 24.77 126 GLN A N 1
ATOM 681 C CA . GLN A 1 88 ? -19.467 14.362 0.481 1.00 25.03 126 GLN A CA 1
ATOM 682 C C . GLN A 1 88 ? -18.463 14.731 1.561 1.00 25.86 126 GLN A C 1
ATOM 683 O O . GLN A 1 88 ? -17.279 14.400 1.499 1.00 25.77 126 GLN A O 1
ATOM 689 N N . LEU A 1 89 ? -18.980 15.433 2.559 1.00 27.91 127 LEU A N 1
ATOM 690 C CA . LEU A 1 89 ? -18.202 15.885 3.697 1.00 28.88 127 LEU A CA 1
ATOM 691 C C . LEU A 1 89 ? -18.678 15.042 4.882 1.00 29.73 127 LEU A C 1
ATOM 692 O O . LEU A 1 89 ? -19.880 14.924 5.117 1.00 31.15 127 LEU A O 1
ATOM 697 N N . PRO A 1 90 ? -17.748 14.418 5.626 1.00 29.53 128 PRO A N 1
ATOM 698 C CA . PRO A 1 90 ? -18.181 13.608 6.770 1.00 29.67 128 PRO A CA 1
ATOM 699 C C . PRO A 1 90 ? -18.936 14.466 7.783 1.00 30.10 128 PRO A C 1
ATOM 700 O O . PRO A 1 90 ? -18.656 15.657 7.935 1.00 28.75 128 PRO A O 1
ATOM 704 N N . SER A 1 91 ? -19.894 13.855 8.473 1.00 30.50 129 SER A N 1
ATOM 705 C CA . SER A 1 91 ? -20.717 14.572 9.440 1.00 31.08 129 SER A CA 1
ATOM 706 C C . SER A 1 91 ? -19.984 15.318 10.559 1.00 28.83 129 SER A C 1
ATOM 707 O O . SER A 1 91 ? -20.493 16.316 11.063 1.00 28.99 129 SER A O 1
ATOM 710 N N . TRP A 1 92 ? -18.800 14.855 10.949 1.00 27.41 130 TRP A N 1
ATOM 711 C CA . TRP A 1 92 ? -18.078 15.524 12.033 1.00 26.38 130 TRP A CA 1
ATOM 712 C C . TRP A 1 92 ? -17.628 16.948 11.719 1.00 26.76 130 TRP A C 1
ATOM 713 O O . TRP A 1 92 ? -17.506 17.777 12.622 1.00 25.07 130 TRP A O 1
ATOM 724 N N . VAL A 1 93 ? -17.389 17.240 10.443 1.00 27.28 131 VAL A N 1
ATOM 725 C CA . VAL A 1 93 ? -16.935 18.570 10.055 1.00 26.05 131 VAL A CA 1
ATOM 726 C C . VAL A 1 93 ? -17.896 19.677 10.485 1.00 27.33 131 VAL A C 1
ATOM 727 O O . VAL A 1 93 ? -17.463 20.760 10.882 1.00 27.67 131 VAL A O 1
ATOM 731 N N . ASP A 1 94 ? -19.196 19.411 10.410 1.00 29.26 132 ASP A N 1
ATOM 732 C CA . ASP A 1 94 ? -20.190 20.404 10.812 1.00 31.33 132 ASP A CA 1
ATOM 733 C C . ASP A 1 94 ? -20.169 20.638 12.323 1.00 30.81 132 ASP A C 1
ATOM 734 O O . ASP A 1 94 ? -20.575 21.698 12.796 1.00 30.10 132 ASP A O 1
ATOM 739 N N . ASP A 1 95 ? -19.703 19.645 13.075 1.00 31.34 133 ASP A N 1
ATOM 740 C CA . ASP A 1 95 ? -19.651 19.763 14.529 1.00 31.49 133 ASP A CA 1
ATOM 741 C C . ASP A 1 95 ? -18.425 20.503 15.034 1.00 31.29 133 ASP A C 1
ATOM 742 O O . ASP A 1 95 ? -18.348 20.847 16.212 1.00 31.92 133 ASP A O 1
ATOM 747 N N . VAL A 1 96 ? -17.459 20.739 14.154 1.00 29.28 134 VAL A N 1
ATOM 748 C CA . VAL A 1 96 ? -16.255 21.454 14.549 1.00 28.77 134 VAL A CA 1
ATOM 749 C C . VAL A 1 96 ? -16.623 22.888 14.922 1.00 29.20 134 VAL A C 1
ATOM 750 O O . VAL A 1 96 ? -17.327 23.565 14.174 1.00 28.55 134 VAL A O 1
ATOM 754 N N . PRO A 1 97 ? -16.172 23.363 16.096 1.00 29.53 135 PRO A N 1
ATOM 755 C CA . PRO A 1 97 ? -16.489 24.736 16.501 1.00 28.61 135 PRO A CA 1
ATOM 756 C C . PRO A 1 97 ? -15.993 25.709 15.432 1.00 28.51 135 PRO A C 1
ATOM 757 O O . PRO A 1 97 ? -14.876 25.573 14.926 1.00 28.17 135 PRO A O 1
ATOM 761 N N . ALA A 1 98 ? -16.824 26.688 15.092 1.00 27.32 136 ALA A N 1
ATOM 762 C CA . ALA A 1 98 ? -16.490 27.663 14.058 1.00 26.37 136 ALA A CA 1
ATOM 763 C C . ALA A 1 98 ? -15.059 28.187 14.122 1.00 25.68 136 ALA A C 1
ATOM 764 O O . ALA A 1 98 ? -14.362 28.223 13.109 1.00 26.40 136 ALA A O 1
ATOM 766 N N . GLY A 1 99 ? -14.621 28.590 15.310 1.00 25.14 137 GLY A N 1
ATOM 767 C CA . GLY A 1 99 ? -13.274 29.117 15.461 1.00 24.35 137 GLY A CA 1
ATOM 768 C C . GLY A 1 99 ? -12.147 28.147 15.159 1.00 24.39 137 GLY A C 1
ATOM 769 O O . GLY A 1 99 ? -10.994 28.561 15.005 1.00 23.82 137 GLY A O 1
ATOM 770 N N . GLU A 1 100 ? -12.473 26.861 15.064 1.00 23.90 138 GLU A N 1
ATOM 771 C CA . GLU A 1 100 ? -11.473 25.828 14.787 1.00 23.59 138 GLU A CA 1
ATOM 772 C C . GLU A 1 100 ? -11.484 25.324 13.344 1.00 23.95 138 GLU A C 1
ATOM 773 O O . GLU A 1 100 ? -10.532 24.678 12.904 1.00 23.47 138 GLU A O 1
ATOM 779 N N . LEU A 1 101 ? -12.547 25.631 12.605 1.00 25.19 139 LEU A N 1
ATOM 780 C CA . LEU A 1 101 ? -12.679 25.141 11.234 1.00 23.36 139 LEU A CA 1
ATOM 781 C C . LEU A 1 101 ? -11.539 25.479 10.283 1.0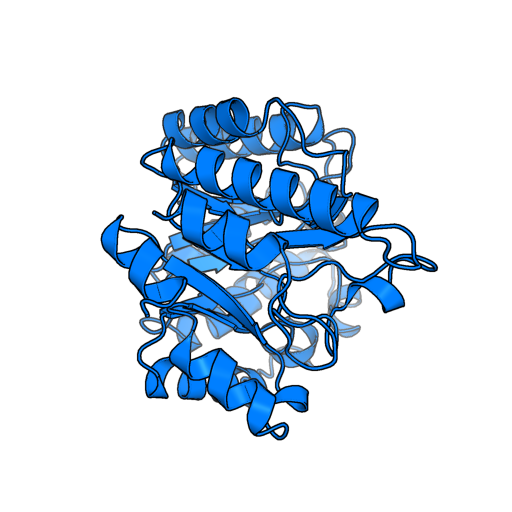0 24.07 139 LEU A C 1
ATOM 782 O O . LEU A 1 101 ? -11.108 24.626 9.506 1.00 22.9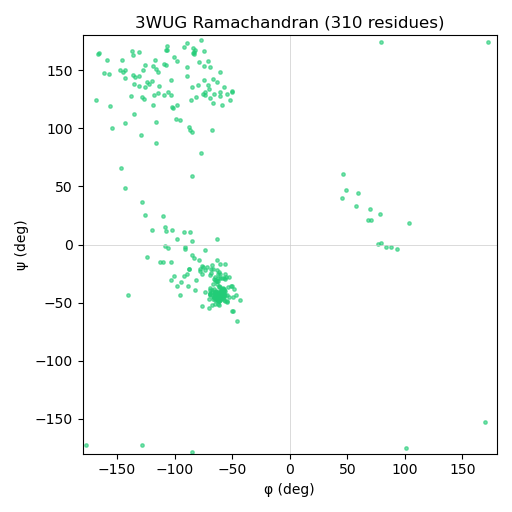3 139 LEU A O 1
ATOM 787 N N . LEU A 1 102 ? -11.048 26.713 10.320 1.00 23.45 140 LEU A N 1
ATOM 788 C CA . LEU A 1 102 ? -9.950 27.074 9.434 1.00 22.41 140 LEU A CA 1
ATOM 789 C C . LEU A 1 102 ? -8.744 26.164 9.700 1.00 22.28 140 LEU A C 1
ATOM 790 O O . LEU A 1 102 ? -8.100 25.684 8.766 1.00 20.09 140 LEU A O 1
ATOM 795 N N . GLY A 1 103 ? -8.443 25.923 10.973 1.00 20.61 141 GLY A N 1
ATOM 796 C CA . GLY A 1 103 ? -7.321 25.059 11.303 1.00 21.38 141 GLY A CA 1
ATOM 797 C C . GLY A 1 103 ? -7.575 23.653 10.784 1.00 20.83 141 GLY A C 1
ATOM 798 O O . GLY A 1 103 ? -6.679 23.005 10.246 1.00 21.64 141 GLY A O 1
ATOM 799 N N . VAL A 1 104 ? -8.809 23.185 10.944 1.00 20.89 142 VAL A N 1
ATOM 800 C CA . VAL A 1 104 ? -9.192 21.857 10.478 1.00 21.42 142 VAL A CA 1
ATOM 801 C C . VAL A 1 104 ? -9.082 21.747 8.957 1.00 22.41 142 VAL A C 1
ATOM 802 O O . VAL A 1 104 ? -8.563 20.756 8.431 1.00 21.47 142 VAL A O 1
ATOM 806 N N . MET A 1 105 ? -9.565 22.762 8.246 1.00 21.71 143 MET A N 1
ATOM 807 C CA . MET A 1 105 ? -9.498 22.744 6.787 1.00 21.55 143 MET A CA 1
ATOM 808 C C . MET A 1 105 ? -8.041 22.732 6.330 1.00 21.41 143 MET A C 1
ATOM 809 O O . MET A 1 105 ? -7.683 22.005 5.406 1.00 21.09 143 MET A O 1
ATOM 814 N N . ARG A 1 106 ? -7.203 23.545 6.968 1.00 21.78 144 ARG A N 1
ATOM 815 C CA . ARG A 1 106 ? -5.781 23.590 6.626 1.00 22.79 144 ARG A CA 1
ATOM 816 C C . ARG A 1 106 ? -5.131 22.233 6.868 1.00 22.37 144 ARG A C 1
ATOM 817 O O . ARG A 1 106 ? -4.325 21.759 6.062 1.00 22.77 144 ARG A O 1
ATOM 825 N N . ASP A 1 107 ? -5.473 21.618 7.993 1.00 21.76 145 ASP A N 1
ATOM 826 C CA . ASP A 1 107 ? -4.896 20.329 8.335 1.00 22.28 145 ASP A CA 1
ATOM 827 C C . ASP A 1 107 ? -5.304 19.255 7.332 1.00 20.90 145 ASP A C 1
ATOM 828 O O . ASP A 1 107 ? -4.472 18.478 6.873 1.00 20.28 145 ASP A O 1
ATOM 833 N N . HIS A 1 108 ? -6.589 19.218 6.988 1.00 21.28 146 HIS A N 1
ATOM 834 C CA . HIS A 1 108 ? -7.077 18.233 6.029 1.00 20.53 146 HIS A CA 1
ATOM 835 C C . HIS A 1 108 ? -6.289 18.367 4.730 1.00 21.20 146 HIS A C 1
ATOM 836 O O . HIS A 1 108 ? -5.810 17.382 4.170 1.00 19.54 146 HIS A O 1
ATOM 843 N N . ILE A 1 109 ? -6.162 19.599 4.251 1.00 19.68 147 ILE A N 1
ATOM 844 C CA . ILE A 1 109 ? -5.431 19.868 3.023 1.00 19.27 147 ILE A CA 1
ATOM 845 C C . ILE A 1 109 ? -3.964 19.455 3.139 1.00 19.05 147 ILE A C 1
ATOM 846 O O . ILE A 1 109 ? -3.436 18.778 2.262 1.00 18.26 147 ILE A O 1
ATOM 851 N N . THR A 1 110 ? -3.307 19.856 4.224 1.00 20.04 148 THR A N 1
ATOM 852 C CA . THR A 1 110 ? -1.889 19.533 4.392 1.00 20.36 148 THR A CA 1
ATOM 853 C C . THR A 1 110 ? -1.597 18.032 4.348 1.00 20.14 148 THR A C 1
ATOM 854 O O . THR A 1 110 ? -0.688 17.589 3.643 1.00 21.25 148 THR A O 1
ATOM 858 N N . H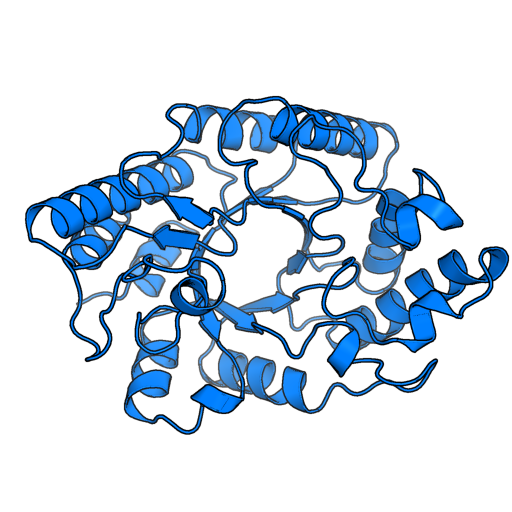IS A 1 111 ? -2.366 17.249 5.092 1.00 20.90 149 HIS A N 1
ATOM 859 C CA . HIS A 1 111 ? -2.157 15.801 5.108 1.00 21.52 149 HIS A CA 1
ATOM 860 C C . HIS A 1 111 ? -2.398 15.138 3.760 1.00 20.48 149 HIS A C 1
ATOM 861 O O . HIS A 1 111 ? -1.585 14.331 3.315 1.00 21.11 149 HIS A O 1
ATOM 868 N N . GLU A 1 112 ? -3.507 15.467 3.103 1.00 20.55 150 GLU A N 1
ATOM 869 C CA . GLU A 1 112 ? -3.798 14.842 1.814 1.00 19.96 150 GLU A CA 1
ATOM 870 C C . GLU A 1 112 ? -2.846 15.287 0.703 1.00 20.89 150 GLU A C 1
ATOM 871 O O . GLU A 1 112 ? -2.400 14.473 -0.100 1.00 20.60 150 GLU A O 1
ATOM 877 N N . VAL A 1 113 ? -2.526 16.574 0.646 1.00 20.27 151 VAL A N 1
ATOM 878 C CA . VAL A 1 113 ? -1.611 17.045 -0.384 1.00 20.84 151 VAL A CA 1
ATOM 879 C C . VAL A 1 113 ? -0.215 16.466 -0.147 1.00 22.40 151 VAL A C 1
ATOM 880 O O . VAL A 1 113 ? 0.441 15.992 -1.075 1.00 23.20 151 VAL A O 1
ATOM 884 N N . ASP A 1 114 ? 0.237 16.504 1.100 1.00 23.43 152 ASP A N 1
ATOM 885 C CA . ASP A 1 114 ? 1.554 15.978 1.421 1.00 25.08 152 ASP A CA 1
ATOM 886 C C . ASP A 1 114 ? 1.645 14.500 1.067 1.00 24.38 152 ASP A C 1
ATOM 887 O O . ASP A 1 114 ? 2.644 14.041 0.526 1.00 25.71 152 ASP A O 1
ATOM 892 N N . HIS A 1 115 ? 0.587 13.760 1.372 1.00 26.31 153 HIS A N 1
ATOM 893 C CA . HIS A 1 115 ? 0.564 12.331 1.105 1.00 27.21 153 HIS A CA 1
ATOM 894 C C . HIS A 1 115 ? 0.781 11.940 -0.354 1.00 26.76 153 HIS A C 1
ATOM 895 O O . HIS A 1 115 ? 1.433 10.936 -0.642 1.00 25.06 153 HIS A O 1
ATOM 902 N N . PHE A 1 116 ? 0.218 12.720 -1.272 1.00 23.32 154 PHE A N 1
ATOM 903 C CA . PHE A 1 116 ? 0.351 12.430 -2.695 1.00 24.20 154 PHE A CA 1
ATOM 904 C C . PHE A 1 116 ? 1.369 13.316 -3.402 1.00 23.83 154 PHE A C 1
ATOM 905 O O . PHE A 1 116 ? 1.429 13.335 -4.628 1.00 24.29 154 PHE A O 1
ATOM 913 N N . LYS A 1 117 ? 2.181 14.032 -2.633 1.00 24.68 155 LYS A N 1
ATOM 914 C CA . LYS A 1 117 ? 3.183 14.920 -3.217 1.00 27.50 155 LYS A CA 1
ATOM 915 C C . LYS A 1 117 ? 4.023 14.223 -4.284 1.00 28.11 155 LYS A C 1
ATOM 916 O O . LYS A 1 117 ? 4.516 13.116 -4.067 1.00 26.92 155 LYS A O 1
ATOM 922 N N . GLY A 1 118 ? 4.172 14.881 -5.432 1.00 27.53 156 GLY A N 1
ATOM 923 C CA . GLY A 1 118 ? 4.966 14.338 -6.523 1.00 28.60 156 GLY A CA 1
ATOM 924 C C . GLY A 1 118 ? 4.304 13.275 -7.383 1.00 29.03 156 GLY A C 1
ATOM 925 O O . GLY A 1 118 ? 4.922 12.761 -8.313 1.00 29.81 156 GLY A 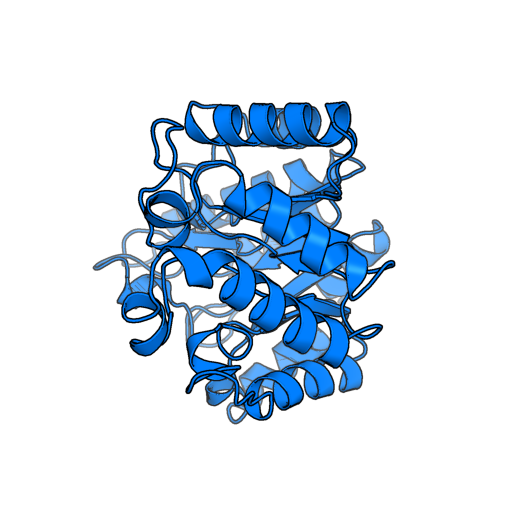O 1
ATOM 926 N N . ARG A 1 119 ? 3.051 12.944 -7.092 1.00 27.47 157 ARG A N 1
ATOM 927 C CA . ARG A 1 119 ? 2.359 11.919 -7.860 1.00 26.49 157 ARG A CA 1
ATOM 928 C C . ARG A 1 119 ? 1.202 12.444 -8.706 1.00 26.30 157 ARG A C 1
ATOM 929 O O . ARG A 1 119 ? 0.730 11.751 -9.607 1.00 25.98 157 ARG A O 1
ATOM 937 N N . LEU A 1 120 ? 0.753 13.666 -8.427 1.00 23.77 158 LEU A N 1
ATOM 938 C CA . LEU A 1 120 ? -0.371 14.246 -9.162 1.00 22.95 158 LEU A CA 1
ATOM 939 C C . LEU A 1 120 ? 0.043 15.476 -9.959 1.00 23.38 158 LEU A C 1
ATOM 940 O O . LEU A 1 120 ? 0.972 16.183 -9.572 1.00 24.86 158 LEU A O 1
ATOM 945 N N . ILE A 1 121 ? -0.647 15.739 -11.067 1.00 22.44 159 ILE A N 1
ATOM 946 C CA . ILE A 1 121 ? -0.328 16.917 -11.865 1.00 23.50 159 ILE A CA 1
ATOM 947 C C . ILE A 1 121 ? -1.102 18.144 -11.376 1.00 22.41 159 ILE A C 1
ATOM 948 O O . ILE A 1 121 ? -0.575 19.256 -11.394 1.00 23.74 159 ILE A O 1
ATOM 953 N N . HIS A 1 122 ? -2.342 17.931 -10.937 1.00 22.47 160 HIS A N 1
ATOM 954 C CA . HIS A 1 122 ? -3.213 19.011 -10.444 1.00 21.49 160 HIS A CA 1
ATOM 955 C C . HIS A 1 122 ? -3.942 18.586 -9.174 1.00 21.66 160 HIS A C 1
ATOM 956 O O . HIS A 1 122 ? -4.020 17.403 -8.844 1.00 21.65 160 HIS A O 1
ATOM 963 N N . TRP A 1 123 ? -4.523 19.577 -8.504 1.00 20.37 161 TRP A N 1
ATOM 964 C CA . TRP A 1 123 ? -5.354 19.369 -7.331 1.00 19.94 161 TRP A CA 1
ATOM 965 C C . TRP A 1 123 ? -6.537 20.317 -7.493 1.00 21.95 161 TRP A C 1
ATOM 966 O O . TRP A 1 123 ? -6.337 21.506 -7.752 1.00 21.01 161 TRP A O 1
ATOM 977 N N . ASP A 1 124 ? -7.758 19.802 -7.390 1.00 19.89 162 ASP A N 1
ATOM 978 C CA . ASP A 1 124 ? -8.916 20.691 -7.407 1.00 21.12 162 ASP A CA 1
ATOM 979 C C . ASP A 1 124 ? -8.948 21.054 -5.918 1.00 20.58 162 ASP A C 1
ATOM 980 O O . ASP A 1 124 ? -9.456 20.291 -5.093 1.00 18.84 162 ASP A O 1
ATOM 985 N N . VAL A 1 125 ? -8.371 22.202 -5.572 1.00 19.59 163 VAL A N 1
ATOM 986 C CA . VAL A 1 125 ? -8.293 22.615 -4.174 1.00 18.31 163 VAL A CA 1
ATOM 987 C C . VAL A 1 125 ? -9.646 22.951 -3.563 1.00 20.14 163 VAL A C 1
ATOM 988 O O . VAL A 1 125 ? -9.997 22.439 -2.497 1.00 18.38 163 VAL A O 1
ATOM 992 N N . VAL A 1 126 ? -10.400 23.818 -4.230 1.00 19.89 164 VAL A N 1
ATOM 993 C CA . VAL A 1 126 ? -11.732 24.183 -3.756 1.00 19.42 164 VAL A CA 1
ATOM 994 C C . VAL A 1 126 ? -12.689 23.879 -4.895 1.00 18.39 164 VAL A C 1
ATOM 995 O O . VAL A 1 126 ? -12.374 24.130 -6.060 1.00 19.20 164 VAL A O 1
ATOM 999 N N . ASN A 1 127 ? -13.855 23.343 -4.553 1.00 18.79 165 ASN A N 1
ATOM 1000 C CA . ASN A 1 127 ? -14.848 22.940 -5.543 1.00 19.47 165 ASN A CA 1
ATOM 1001 C C . ASN A 1 127 ? -16.221 23.580 -5.286 1.00 20.68 165 ASN A C 1
ATOM 1002 O O . ASN A 1 127 ? -16.691 23.631 -4.148 1.00 20.31 165 ASN A O 1
ATOM 1007 N N . GLU A 1 128 ? -16.840 24.081 -6.354 1.00 20.69 166 GLU A N 1
ATOM 1008 C CA . GLU A 1 128 ? -18.176 24.677 -6.304 1.00 20.86 166 GLU A CA 1
ATOM 1009 C C . GLU A 1 128 ? -18.418 25.661 -5.165 1.00 20.34 166 GLU A C 1
ATOM 1010 O O . GLU A 1 128 ? -19.308 25.456 -4.337 1.00 20.72 166 GLU A O 1
ATOM 1016 N N . ALA A 1 129 ? -17.643 26.739 -5.139 1.00 20.68 167 ALA A N 1
ATOM 1017 C CA . ALA A 1 129 ? -17.775 27.742 -4.085 1.00 22.43 167 ALA A CA 1
ATOM 1018 C C . ALA A 1 129 ? -18.748 28.871 -4.425 1.00 24.60 167 ALA A C 1
ATOM 1019 O O . ALA A 1 129 ? -19.002 29.739 -3.591 1.00 25.19 167 ALA A O 1
ATOM 1021 N N . PHE A 1 130 ? -19.295 28.859 -5.638 1.00 24.90 168 PHE A N 1
ATOM 1022 C CA . PHE A 1 130 ? -20.209 29.918 -6.062 1.00 25.31 168 PHE A CA 1
ATOM 1023 C C . PHE A 1 130 ? -21.613 29.459 -6.410 1.00 26.50 168 PHE A C 1
ATOM 1024 O O . PHE A 1 130 ? -21.834 28.311 -6.789 1.00 25.24 168 PHE A O 1
ATOM 1032 N N . GLU A 1 131 ? -22.563 30.378 -6.264 1.00 27.60 169 GLU A N 1
ATOM 1033 C CA . GLU A 1 131 ? -23.952 30.112 -6.605 1.00 28.88 169 GLU A CA 1
ATOM 1034 C C . GLU A 1 131 ? -24.076 30.551 -8.060 1.00 28.49 169 GLU A C 1
ATOM 1035 O O . GLU A 1 131 ? -23.164 31.181 -8.600 1.00 26.84 169 GLU A O 1
ATOM 1041 N N . GLU A 1 132 ? -25.198 30.236 -8.694 1.00 29.32 170 GLU A N 1
ATOM 1042 C CA . GLU A 1 132 ? -25.380 30.606 -10.091 1.00 30.67 170 GLU A CA 1
ATOM 1043 C C . GLU A 1 132 ? -25.326 32.112 -10.345 1.00 31.63 170 GLU A C 1
ATOM 1044 O O . GLU A 1 132 ? -24.924 32.539 -11.428 1.00 30.55 170 GLU A O 1
ATOM 1050 N N . ASP A 1 133 ? -25.711 32.920 -9.356 1.00 31.89 171 ASP A N 1
ATOM 1051 C CA . ASP A 1 133 ? -25.689 34.371 -9.536 1.00 31.87 171 ASP A CA 1
ATOM 1052 C C . ASP A 1 133 ? -24.333 34.994 -9.252 1.00 31.23 171 ASP A C 1
ATOM 1053 O O . ASP A 1 133 ? -24.177 36.216 -9.309 1.00 31.49 171 ASP A O 1
ATOM 1058 N N . GLY A 1 134 ? -23.346 34.161 -8.943 1.00 29.93 172 GLY A N 1
ATOM 1059 C CA . GLY A 1 134 ? -22.020 34.685 -8.678 1.00 26.87 172 GLY A CA 1
ATOM 1060 C C . GLY A 1 134 ? -21.712 34.968 -7.219 1.00 26.69 172 GLY A C 1
ATOM 1061 O O . GLY A 1 134 ? -20.593 35.360 -6.895 1.00 27.25 172 GLY A O 1
ATOM 1062 N N . SER A 1 135 ? -22.690 34.789 -6.337 1.00 27.08 173 SER A N 1
ATOM 1063 C CA . SER A 1 135 ? -22.458 35.023 -4.913 1.00 28.25 173 SER A CA 1
ATOM 1064 C C . SER A 1 135 ? -21.817 33.767 -4.326 1.00 28.74 173 SER A C 1
ATOM 1065 O O . SER A 1 135 ? -21.844 32.704 -4.949 1.00 28.62 173 SER A O 1
ATOM 1068 N N . ARG A 1 136 ? -21.236 33.890 -3.135 1.00 28.89 174 ARG A N 1
ATOM 1069 C CA . ARG A 1 136 ? -20.595 32.749 -2.486 1.00 28.18 174 ARG A CA 1
ATOM 1070 C C . ARG A 1 136 ? -21.612 31.723 -2.002 1.00 28.10 174 ARG A C 1
ATOM 1071 O O . ARG A 1 136 ? -2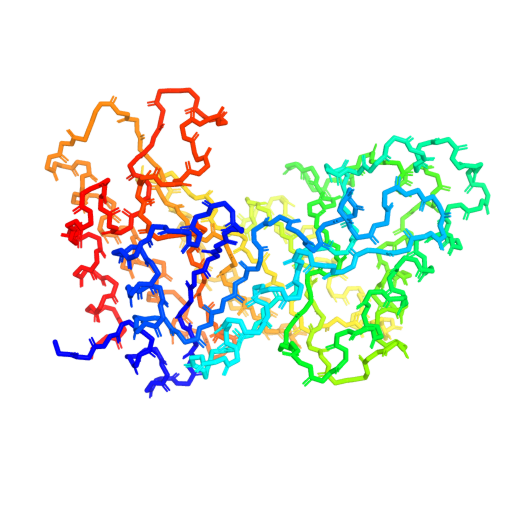2.651 32.080 -1.446 1.00 29.21 174 ARG A O 1
ATOM 1079 N N . ARG A 1 137 ? -21.321 30.445 -2.224 1.00 27.63 175 ARG A N 1
ATOM 1080 C CA . ARG A 1 137 ? -22.202 29.389 -1.743 1.00 27.27 175 ARG A CA 1
ATOM 1081 C C . ARG A 1 137 ? -22.024 29.436 -0.227 1.00 27.91 175 ARG A C 1
ATOM 1082 O O . ARG A 1 137 ? -20.897 29.521 0.268 1.00 27.17 175 ARG A O 1
ATOM 1090 N N . GLN A 1 138 ? -23.128 29.391 0.507 1.00 28.07 176 GLN A N 1
ATOM 1091 C CA . GLN A 1 138 ? -23.076 29.459 1.962 1.00 30.19 176 GLN A CA 1
ATOM 1092 C C . GLN A 1 138 ? -22.830 28.107 2.619 1.00 29.26 176 GLN A C 1
ATOM 1093 O O . GLN A 1 138 ? -23.638 27.637 3.417 1.00 28.96 176 GLN A O 1
ATOM 1099 N N . SER A 1 139 ? -21.705 27.489 2.272 1.00 27.02 177 SER A N 1
ATOM 1100 C CA . SER A 1 139 ? -21.332 26.198 2.833 1.00 25.71 177 SER A CA 1
ATOM 1101 C C . SER A 1 139 ? -20.801 26.420 4.245 1.00 25.32 177 SER A C 1
ATOM 1102 O O . SER A 1 139 ? -20.659 27.559 4.696 1.00 24.82 177 SER A O 1
ATOM 1105 N N . VAL A 1 140 ? -20.488 25.328 4.931 1.00 25.43 178 VAL A N 1
ATOM 1106 C CA . VAL A 1 140 ? -19.961 25.405 6.287 1.00 25.09 178 VAL A CA 1
ATOM 1107 C C . VAL A 1 140 ? -18.681 26.251 6.328 1.00 25.95 178 VAL A C 1
ATOM 1108 O O . VAL A 1 140 ? -18.467 27.029 7.262 1.00 24.81 178 VAL A O 1
ATOM 1112 N N . PHE A 1 141 ? -17.843 26.109 5.303 1.00 24.05 179 PHE A N 1
ATOM 1113 C CA . PHE A 1 141 ? -16.587 26.853 5.223 1.00 24.60 179 PHE A CA 1
ATOM 1114 C C . PHE A 1 141 ? -16.809 28.360 5.040 1.00 25.19 179 PHE A C 1
ATOM 1115 O O . PHE A 1 141 ? -16.187 29.182 5.718 1.00 24.69 179 PHE A O 1
ATOM 1123 N N . GLN A 1 142 ? -17.697 28.717 4.120 1.00 25.89 180 GLN A N 1
ATOM 1124 C CA . GLN A 1 142 ? -17.999 30.121 3.859 1.00 26.06 180 GLN A CA 1
ATOM 1125 C C . GLN A 1 142 ? -18.590 30.780 5.106 1.00 25.91 180 GLN A C 1
ATOM 1126 O O . GLN A 1 142 ? -18.166 31.857 5.517 1.00 25.79 180 GLN A O 1
ATOM 1132 N N . GLN A 1 143 ? -19.567 30.110 5.705 1.00 26.86 181 GLN A N 1
ATOM 1133 C CA . GLN A 1 143 ? -20.250 30.619 6.889 1.00 29.71 181 GLN A CA 1
ATOM 1134 C C . GLN A 1 143 ? -19.412 30.759 8.150 1.00 29.53 181 GLN A C 1
ATOM 1135 O O . GLN A 1 143 ? -19.521 31.759 8.859 1.00 28.60 181 GLN A O 1
ATOM 1141 N N . LYS A 1 144 ? -18.579 29.765 8.439 1.00 27.53 182 LYS A N 1
ATOM 1142 C CA . LYS A 1 144 ? -17.783 29.809 9.658 1.00 27.46 182 LYS A CA 1
ATOM 1143 C C . LYS A 1 144 ? -16.401 30.430 9.520 1.00 27.06 182 LYS A C 1
ATOM 1144 O O . LYS A 1 144 ? -15.873 30.978 10.485 1.00 26.61 182 LYS A O 1
ATOM 1150 N N . ILE A 1 145 ? -15.818 30.361 8.329 1.00 26.81 183 ILE A N 1
ATOM 1151 C CA . ILE A 1 145 ? -14.502 30.947 8.111 1.00 28.06 183 ILE A CA 1
ATOM 1152 C C . ILE A 1 145 ? -14.604 32.327 7.470 1.00 29.25 183 ILE A C 1
ATOM 1153 O O . ILE A 1 145 ? -13.812 33.218 7.773 1.00 29.77 183 ILE A O 1
ATOM 1158 N N . GLY A 1 146 ? -15.579 32.500 6.583 1.00 30.20 184 GLY A N 1
ATOM 1159 C CA . GLY A 1 146 ? -15.729 33.774 5.903 1.00 29.57 184 GLY A CA 1
ATOM 1160 C C . GLY A 1 146 ? -15.156 33.698 4.497 1.00 30.65 184 GLY A C 1
ATOM 1161 O O . GLY A 1 146 ? -14.718 32.628 4.065 1.00 29.81 184 GLY A O 1
ATOM 1162 N N . ASP A 1 147 ? -15.138 34.828 3.792 1.00 29.48 185 ASP A N 1
ATOM 1163 C CA . ASP A 1 147 ? -14.641 34.884 2.416 1.00 29.84 185 ASP A CA 1
ATOM 1164 C C . ASP A 1 147 ? -13.220 34.397 2.166 1.00 28.72 185 ASP A C 1
ATOM 1165 O O . ASP A 1 147 ? -12.915 33.919 1.074 1.00 28.69 185 ASP A O 1
ATOM 1170 N N . SER A 1 148 ? -12.345 34.526 3.156 1.00 27.23 186 SER A N 1
ATOM 1171 C CA . SER A 1 148 ? -10.954 34.120 2.974 1.00 26.19 186 SER A CA 1
ATOM 1172 C C . SER A 1 148 ? -10.683 32.615 2.955 1.00 24.38 186 SER A C 1
ATOM 1173 O O . SER A 1 148 ? -9.553 32.202 2.703 1.00 24.70 186 SER A O 1
ATOM 1176 N N . TYR A 1 149 ? -11.695 31.792 3.204 1.00 24.85 187 TYR A N 1
ATOM 1177 C CA . TYR A 1 149 ? -11.457 30.351 3.237 1.00 24.17 187 TYR A CA 1
ATOM 1178 C C . TYR A 1 149 ? -10.863 29.809 1.937 1.00 24.88 187 TYR A C 1
ATOM 1179 O O . TYR A 1 149 ? -9.970 28.957 1.968 1.00 25.07 187 TYR A O 1
ATOM 1188 N N . ILE A 1 150 ? -11.326 30.311 0.795 1.00 24.51 188 ILE A N 1
ATOM 1189 C CA . ILE A 1 150 ? -10.796 29.842 -0.482 1.00 23.19 188 ILE A CA 1
ATOM 1190 C C . ILE A 1 150 ? -9.308 30.163 -0.584 1.00 23.04 188 ILE A C 1
ATOM 1191 O O . ILE A 1 150 ? -8.487 29.285 -0.869 1.00 22.40 188 ILE A O 1
ATOM 1196 N N . ALA A 1 151 ? -8.953 31.419 -0.339 1.00 21.49 189 ALA A N 1
ATOM 1197 C CA . ALA A 1 151 ? -7.553 31.821 -0.403 1.00 22.59 189 ALA A CA 1
ATOM 1198 C C . ALA A 1 151 ? -6.699 30.985 0.556 1.00 22.68 189 ALA A C 1
ATOM 1199 O O . ALA A 1 151 ? -5.610 30.533 0.199 1.00 22.41 189 ALA A O 1
ATOM 1201 N N . GLU A 1 152 ? -7.191 30.797 1.777 1.00 23.11 190 GLU A N 1
ATOM 1202 C CA . GLU A 1 152 ? -6.465 30.021 2.777 1.00 23.95 190 GLU A CA 1
ATOM 1203 C C . GLU A 1 152 ? -6.258 28.581 2.316 1.00 23.68 190 GLU A C 1
ATOM 1204 O O . GLU A 1 152 ? -5.213 27.975 2.580 1.00 22.75 190 GLU A O 1
ATOM 1210 N N . ALA A 1 153 ? -7.254 28.033 1.629 1.00 22.39 191 ALA A N 1
ATOM 1211 C CA . ALA A 1 153 ? -7.151 26.666 1.133 1.00 22.42 191 ALA A CA 1
ATOM 1212 C C . ALA A 1 153 ? -6.019 26.570 0.114 1.00 22.70 191 ALA A C 1
ATOM 1213 O O . ALA A 1 153 ? -5.211 25.644 0.160 1.00 22.55 191 ALA A O 1
ATOM 1215 N N . PHE A 1 154 ? -5.948 27.527 -0.807 1.00 21.22 192 PHE A N 1
ATOM 1216 C CA . PHE A 1 154 ? -4.890 27.496 -1.806 1.00 21.40 192 PHE A CA 1
ATOM 1217 C C . PHE A 1 154 ? -3.514 27.693 -1.179 1.00 22.33 192 PHE A C 1
ATOM 1218 O O . PHE A 1 154 ? -2.546 27.055 -1.593 1.00 22.25 192 PHE A O 1
ATOM 1226 N N . LYS A 1 155 ? -3.422 28.563 -0.177 1.00 22.10 193 LYS A N 1
ATOM 1227 C CA . LYS A 1 155 ? -2.144 28.784 0.497 1.00 24.93 193 LYS A CA 1
ATOM 1228 C C . LYS A 1 155 ? -1.672 27.486 1.157 1.00 24.04 193 LYS A C 1
ATOM 1229 O O . LYS A 1 155 ? -0.515 27.094 1.031 1.00 24.67 193 LYS A O 1
ATOM 1235 N N . ALA A 1 156 ? -2.580 26.831 1.871 1.00 23.75 194 ALA A N 1
ATOM 1236 C CA . ALA A 1 156 ? -2.266 25.580 2.557 1.00 23.83 194 ALA A CA 1
ATOM 1237 C C . ALA A 1 156 ? -1.803 24.497 1.585 1.00 23.18 194 ALA A C 1
ATOM 1238 O O . ALA A 1 156 ? -0.866 23.751 1.876 1.00 23.82 194 ALA A O 1
ATOM 1240 N N . ALA A 1 157 ? -2.461 24.407 0.432 1.00 23.65 195 ALA A N 1
ATOM 1241 C CA . ALA A 1 157 ? -2.101 23.407 -0.568 1.00 22.44 195 ALA A CA 1
ATOM 1242 C C . ALA A 1 157 ? -0.702 23.674 -1.116 1.00 24.39 195 ALA A C 1
ATOM 1243 O O . ALA A 1 157 ? 0.124 22.763 -1.214 1.00 23.56 195 ALA A O 1
ATOM 1245 N N . ARG A 1 158 ? -0.439 24.927 -1.474 1.00 24.72 196 ARG A N 1
ATOM 1246 C CA . ARG A 1 158 ? 0.865 25.311 -2.009 1.00 25.91 196 ARG A CA 1
ATOM 1247 C C . ARG A 1 158 ? 1.978 25.016 -1.006 1.00 26.17 196 ARG A C 1
ATOM 1248 O O . ARG A 1 158 ? 3.060 24.570 -1.380 1.00 26.13 196 ARG A O 1
ATOM 1256 N N . ALA A 1 159 ? 1.709 25.269 0.269 1.00 26.21 197 ALA A N 1
ATOM 1257 C CA . ALA A 1 159 ? 2.704 25.034 1.306 1.00 27.56 197 ALA A CA 1
ATOM 1258 C C . ALA A 1 159 ? 3.055 23.554 1.454 1.00 28.87 197 ALA A C 1
ATOM 1259 O O . ALA A 1 159 ? 4.182 23.217 1.816 1.00 29.12 197 ALA A O 1
ATOM 1261 N N . ALA A 1 160 ? 2.097 22.676 1.166 1.00 27.60 198 ALA A N 1
ATOM 1262 C CA . ALA A 1 160 ? 2.314 21.235 1.288 1.00 27.88 198 ALA A CA 1
ATOM 1263 C C . ALA A 1 160 ? 2.912 20.580 0.043 1.00 29.23 198 ALA A C 1
ATOM 1264 O O . ALA A 1 160 ? 3.483 19.494 0.127 1.00 30.42 198 ALA A O 1
ATOM 1266 N N . ASP A 1 161 ? 2.772 21.230 -1.109 1.00 28.82 199 ASP A N 1
ATOM 1267 C CA . ASP A 1 161 ? 3.306 20.710 -2.369 1.00 29.94 199 ASP A CA 1
ATOM 1268 C C . ASP A 1 161 ? 3.543 21.902 -3.293 1.00 31.88 199 ASP A C 1
ATOM 1269 O O . ASP A 1 161 ? 2.615 22.408 -3.923 1.00 30.37 199 ASP A O 1
ATOM 1274 N N . PRO A 1 162 ? 4.800 22.356 -3.392 1.00 33.15 200 PRO A N 1
ATOM 1275 C CA . PRO A 1 162 ? 5.217 23.494 -4.219 1.00 33.36 200 PRO A CA 1
ATOM 1276 C C . PRO A 1 162 ? 5.102 23.324 -5.730 1.00 32.87 200 PRO A C 1
ATOM 1277 O O . PRO A 1 162 ? 5.044 24.312 -6.453 1.00 33.62 200 PRO A O 1
ATOM 1281 N N . ASP A 1 163 ? 5.065 22.085 -6.210 1.00 31.75 201 ASP A N 1
ATOM 1282 C CA . ASP A 1 163 ? 5.029 21.845 -7.652 1.00 32.48 201 ASP A CA 1
ATOM 1283 C C . ASP A 1 163 ? 3.706 21.506 -8.324 1.00 31.04 201 ASP A C 1
ATOM 1284 O O . ASP A 1 163 ? 3.534 21.765 -9.515 1.00 31.98 201 ASP A O 1
ATOM 1289 N N . VAL A 1 164 ? 2.780 20.914 -7.586 1.00 28.93 202 VAL A N 1
ATOM 1290 C CA . VAL A 1 164 ? 1.501 20.539 -8.177 1.00 26.81 202 VAL A CA 1
ATOM 1291 C C . VAL A 1 164 ? 0.680 21.767 -8.591 1.00 26.02 202 VAL A C 1
ATOM 1292 O O . VAL A 1 164 ? 0.691 22.788 -7.905 1.00 24.35 202 VAL A O 1
ATOM 1296 N N . LYS A 1 165 ? -0.019 21.673 -9.720 1.00 24.76 203 LYS A N 1
ATOM 1297 C CA . LYS A 1 165 ? -0.852 22.785 -10.184 1.00 24.64 203 LYS A CA 1
ATOM 1298 C C . LYS A 1 165 ? -2.102 22.876 -9.315 1.00 22.87 203 LYS A C 1
ATOM 1299 O O . LYS A 1 165 ? -2.806 21.883 -9.122 1.00 23.08 203 LYS A O 1
ATOM 1305 N N . LEU A 1 166 ? -2.389 24.066 -8.798 1.00 21.32 204 LEU A N 1
ATOM 1306 C CA . LEU A 1 166 ? -3.560 24.255 -7.948 1.00 20.67 204 LEU A CA 1
ATOM 1307 C C . LEU A 1 166 ? -4.739 24.819 -8.748 1.00 22.42 204 LEU A C 1
ATOM 1308 O O . LEU A 1 166 ? -4.652 25.910 -9.325 1.00 21.84 204 LEU A O 1
ATOM 1313 N N . TYR A 1 167 ? -5.843 24.076 -8.771 1.00 20.32 205 TYR A N 1
ATOM 1314 C CA . TYR A 1 167 ? -7.027 24.492 -9.520 1.00 20.92 205 TYR A CA 1
ATOM 1315 C C . TYR A 1 167 ? -8.262 24.820 -8.695 1.00 20.52 205 TYR A C 1
ATOM 1316 O O . TYR A 1 167 ? -8.486 24.245 -7.630 1.00 19.64 205 TYR A O 1
ATOM 1325 N N . TYR A 1 168 ? -9.054 25.766 -9.199 1.00 20.32 206 TYR A N 1
ATOM 1326 C CA . TYR A 1 168 ? -10.337 26.090 -8.594 1.00 20.37 206 TYR A CA 1
ATOM 1327 C C . TYR A 1 168 ? -11.272 25.393 -9.583 1.00 19.57 206 TYR A C 1
ATOM 1328 O O . TYR A 1 168 ? -11.170 25.613 -10.792 1.00 21.35 206 TYR A O 1
ATOM 1337 N N . ASN A 1 169 ? -12.183 24.569 -9.082 1.00 20.16 207 ASN A N 1
ATOM 1338 C CA . ASN A 1 169 ? -13.075 23.790 -9.941 1.00 19.24 207 ASN A CA 1
ATOM 1339 C C . ASN A 1 169 ? -14.547 24.126 -9.699 1.00 18.93 207 ASN A C 1
ATOM 1340 O O . ASN A 1 169 ? -14.963 24.321 -8.560 1.00 18.43 207 ASN A O 1
ATOM 1345 N N . ASP A 1 170 ? -15.339 24.184 -10.768 1.00 20.06 208 ASP A N 1
ATOM 1346 C CA . ASP A 1 170 ? -16.764 24.488 -10.618 1.00 20.95 208 ASP A CA 1
ATOM 1347 C C . ASP A 1 170 ? -17.531 24.156 -11.894 1.00 21.27 208 ASP A C 1
ATOM 1348 O O . ASP A 1 170 ? -16.936 23.959 -12.953 1.00 21.07 208 ASP A O 1
ATOM 1353 N N . TYR A 1 171 ? -18.855 24.088 -11.782 1.00 22.15 209 TYR A N 1
ATOM 1354 C CA . TYR A 1 171 ? -19.706 23.806 -12.932 1.00 23.01 209 TYR A CA 1
ATOM 1355 C C . TYR A 1 171 ? -20.439 25.077 -13.349 1.00 23.93 209 TYR A C 1
ATOM 1356 O O . TYR A 1 171 ? -20.465 26.066 -12.610 1.00 22.39 209 TYR A O 1
ATOM 1365 N N . ASN A 1 172 ? -21.038 25.035 -14.535 1.00 24.24 210 ASN A N 1
ATOM 1366 C CA . ASN A 1 172 ? -21.762 26.174 -15.082 1.00 25.58 210 ASN A CA 1
ATOM 1367 C C . ASN A 1 172 ? -20.894 27.414 -15.193 1.00 24.70 210 ASN A C 1
ATOM 1368 O O . ASN A 1 172 ? -21.371 28.533 -15.020 1.00 25.83 210 ASN A O 1
ATOM 1373 N N . ILE A 1 173 ? -19.609 27.212 -15.468 1.00 23.99 211 ILE A N 1
ATOM 1374 C CA . ILE A 1 173 ? -18.699 28.333 -15.655 1.00 22.48 211 ILE A CA 1
ATOM 1375 C C . ILE A 1 173 ? -18.012 28.181 -17.005 1.00 21.98 211 ILE A C 1
ATOM 1376 O O . ILE A 1 173 ? -16.907 28.676 -17.215 1.00 23.28 211 ILE A O 1
ATOM 1381 N N . GLU A 1 174 ? -18.674 27.479 -17.920 1.00 22.74 212 GLU A N 1
ATOM 1382 C CA . GLU A 1 174 ? -18.130 27.279 -19.256 1.00 24.02 212 GLU A CA 1
ATOM 1383 C C . GLU A 1 174 ? -18.425 28.505 -20.125 1.00 25.05 212 GLU A C 1
ATOM 1384 O O . GLU A 1 174 ? -17.587 28.931 -20.918 1.00 24.37 212 GLU A O 1
ATOM 1390 N N . GLY A 1 175 ? -19.616 29.071 -19.963 1.00 25.75 213 GLY A N 1
ATOM 1391 C CA . GLY A 1 175 ? -19.974 30.248 -20.734 1.00 27.77 213 GLY A CA 1
ATOM 1392 C C . GLY A 1 175 ? -19.767 31.531 -19.948 1.00 28.89 213 GLY A C 1
ATOM 1393 O O . GLY A 1 175 ? -19.713 31.512 -18.712 1.00 28.53 213 GLY A O 1
ATOM 1394 N N . ILE A 1 176 ? -19.628 32.646 -20.659 1.00 28.73 214 ILE A N 1
ATOM 1395 C CA . ILE A 1 176 ? -19.452 33.943 -20.017 1.00 29.18 214 ILE A CA 1
ATOM 1396 C C . ILE A 1 176 ? -20.785 34.256 -19.353 1.00 29.00 214 ILE A C 1
ATOM 1397 O O . ILE A 1 176 ? -21.822 34.234 -20.011 1.00 28.61 214 ILE A O 1
ATOM 1402 N N . GLY A 1 177 ? -20.758 34.549 -18.058 1.00 27.47 215 GLY A N 1
ATOM 1403 C CA . GLY A 1 177 ? -21.990 34.843 -17.354 1.00 26.87 215 GLY A CA 1
ATOM 1404 C C . GLY A 1 177 ? -21.713 35.216 -15.912 1.00 26.96 215 GLY A C 1
ATOM 1405 O O . GLY A 1 177 ? -20.553 35.354 -15.533 1.00 28.24 215 GLY A O 1
ATOM 1406 N N . PRO A 1 178 ? -22.754 35.376 -15.080 1.00 27.24 216 PRO A N 1
ATOM 1407 C CA . PRO A 1 178 ? -22.620 35.740 -13.667 1.00 27.63 216 PRO A CA 1
ATOM 1408 C C . PRO A 1 178 ? -21.668 34.847 -12.874 1.00 27.49 216 PRO A C 1
ATOM 1409 O O . PRO A 1 178 ? -20.838 35.335 -12.109 1.00 29.13 216 PRO A O 1
ATOM 1413 N N . LYS A 1 179 ? -21.784 33.539 -13.062 1.00 27.48 217 LYS A N 1
ATOM 1414 C CA . LYS A 1 179 ? -20.936 32.611 -12.324 1.00 26.18 217 LYS A CA 1
ATOM 1415 C C . LYS A 1 179 ? -19.466 32.651 -12.748 1.00 25.20 217 LYS A C 1
ATOM 1416 O O . LYS A 1 179 ? -18.587 32.849 -11.910 1.00 25.34 217 LYS A O 1
ATOM 1422 N N . SER A 1 180 ? -19.184 32.479 -14.036 1.00 24.65 218 SER A N 1
ATOM 1423 C CA . SER A 1 180 ? -17.793 32.515 -14.475 1.00 24.86 218 SER A CA 1
ATOM 1424 C C . SER A 1 180 ? -17.174 33.884 -14.210 1.00 25.06 218 SER A C 1
ATOM 1425 O O . SER A 1 180 ? -15.966 33.991 -13.998 1.00 23.87 218 SER A O 1
ATOM 1428 N N . ASP A 1 181 ? -18.000 34.931 -14.216 1.00 25.91 219 ASP A N 1
ATOM 1429 C CA . ASP A 1 181 ? -17.507 36.283 -13.940 1.00 25.21 219 ASP A CA 1
ATOM 1430 C C . ASP A 1 181 ? -16.952 36.331 -12.515 1.00 23.97 219 ASP A C 1
ATOM 1431 O O . ASP A 1 181 ? -15.891 36.905 -12.264 1.00 26.01 219 ASP A O 1
ATOM 1436 N N . ALA A 1 182 ? -17.690 35.742 -11.582 1.00 24.56 220 ALA A N 1
ATOM 1437 C CA . ALA A 1 182 ? -17.270 35.721 -10.183 1.00 23.74 220 ALA A CA 1
ATOM 1438 C C . ALA A 1 182 ? -15.940 34.977 -10.049 1.00 24.83 220 ALA A C 1
ATOM 1439 O O . ALA A 1 182 ? -15.043 35.414 -9.328 1.00 25.63 220 ALA A O 1
ATOM 1441 N N . VAL A 1 183 ? -15.807 33.855 -10.752 1.00 24.09 221 VAL A N 1
ATOM 1442 C CA . VAL A 1 183 ? -14.564 33.091 -10.698 1.00 24.96 221 VAL A CA 1
ATOM 1443 C C . VAL A 1 183 ? -13.445 33.938 -11.301 1.00 25.65 221 VAL A C 1
ATOM 1444 O O . VAL A 1 183 ? -12.338 34.003 -10.764 1.00 25.17 221 VAL A O 1
ATOM 1448 N N . TYR A 1 184 ? -13.752 34.606 -12.410 1.00 26.62 222 TYR A N 1
ATOM 1449 C CA . TYR A 1 184 ? -12.782 35.454 -13.092 1.00 26.84 222 TYR A CA 1
ATOM 1450 C C . TYR A 1 184 ? -12.266 36.531 -12.146 1.00 26.92 222 TYR A C 1
ATOM 1451 O O . TYR A 1 184 ? -11.059 36.770 -12.062 1.00 27.25 222 TYR A O 1
ATOM 1460 N N . GLU A 1 185 ? -13.178 37.176 -11.428 1.00 27.95 223 GLU A N 1
ATOM 1461 C CA . GLU A 1 185 ? -12.795 38.227 -10.488 1.00 29.38 223 GLU A CA 1
ATOM 1462 C C . GLU A 1 185 ? -11.941 37.666 -9.352 1.00 29.94 223 GLU A C 1
ATOM 1463 O O . GLU A 1 185 ? -10.964 38.291 -8.926 1.00 29.24 223 GLU A O 1
ATOM 1469 N N . MET A 1 186 ? -12.307 36.485 -8.866 1.00 29.63 224 MET A N 1
ATOM 1470 C CA . MET A 1 186 ? -11.555 35.855 -7.783 1.00 29.33 224 MET A CA 1
ATOM 1471 C C . MET A 1 186 ? -10.120 35.578 -8.226 1.00 27.94 224 MET A C 1
ATOM 1472 O O . MET A 1 186 ? -9.174 35.914 -7.522 1.00 27.56 224 MET A O 1
ATOM 1477 N N . VAL A 1 187 ? -9.961 34.971 -9.398 1.00 27.97 225 VAL A N 1
ATOM 1478 C CA . VAL A 1 187 ? -8.634 34.657 -9.918 1.00 28.85 225 VAL A CA 1
ATOM 1479 C C . VAL A 1 187 ? -7.823 35.937 -10.082 1.00 30.39 225 VAL A C 1
ATOM 1480 O O . VAL A 1 187 ? -6.641 35.992 -9.740 1.00 29.48 225 VAL A O 1
ATOM 1484 N N . LYS A 1 188 ? -8.471 36.965 -10.618 1.00 31.97 226 LYS A N 1
ATOM 1485 C CA . LYS A 1 188 ? -7.832 38.257 -10.830 1.00 34.70 226 LYS A CA 1
ATOM 1486 C C . LYS A 1 188 ? -7.370 38.796 -9.476 1.00 33.93 226 LYS A C 1
ATOM 1487 O O . LYS A 1 188 ? -6.260 39.313 -9.337 1.00 34.72 226 LYS A O 1
ATOM 1493 N N . SER A 1 189 ? -8.229 38.654 -8.475 1.00 33.81 227 SER A N 1
ATOM 1494 C CA . SER A 1 189 ? -7.927 39.105 -7.124 1.00 35.07 227 SER A CA 1
ATOM 1495 C C . SER A 1 189 ? -6.748 38.325 -6.531 1.00 34.79 227 SER A C 1
ATOM 1496 O O . SER A 1 189 ? -5.847 38.912 -5.925 1.00 34.40 227 SER A O 1
ATOM 1499 N N . PHE A 1 190 ? -6.758 37.004 -6.705 1.00 32.94 228 PHE A N 1
ATOM 1500 C CA . PHE A 1 190 ? -5.685 36.154 -6.191 1.00 32.25 228 PHE A CA 1
ATOM 1501 C C . PHE A 1 190 ? -4.331 36.518 -6.792 1.00 32.96 228 PHE A C 1
ATOM 1502 O O . PHE A 1 190 ? -3.334 36.627 -6.077 1.00 31.99 228 PHE A O 1
ATOM 1510 N N . LYS A 1 191 ? -4.292 36.698 -8.109 1.00 34.77 229 LYS A N 1
ATOM 1511 C CA . LYS A 1 191 ? -3.044 37.046 -8.778 1.00 36.12 229 LYS A CA 1
ATOM 1512 C C . LYS A 1 191 ? -2.508 38.380 -8.276 1.00 36.77 229 LYS A C 1
ATOM 1513 O O . LYS A 1 191 ? -1.297 38.566 -8.147 1.00 37.64 229 LYS A O 1
ATOM 1519 N N . ALA A 1 192 ? -3.415 39.303 -7.981 1.00 37.88 230 ALA A N 1
ATOM 1520 C CA . ALA A 1 192 ? -3.030 40.622 -7.497 1.00 39.01 230 ALA A CA 1
ATOM 1521 C C . ALA A 1 192 ? -2.439 40.575 -6.091 1.00 40.21 230 ALA A C 1
ATOM 1522 O O . ALA A 1 192 ? -1.475 41.282 -5.790 1.00 40.95 230 ALA A O 1
ATOM 1524 N N . GLN A 1 193 ? -3.010 39.733 -5.236 1.00 39.98 231 GLN A N 1
ATOM 1525 C CA . GLN A 1 193 ? -2.553 39.627 -3.856 1.00 40.55 231 GLN A CA 1
ATOM 1526 C C . GLN A 1 193 ? -1.476 38.576 -3.624 1.00 40.12 231 GLN A C 1
ATOM 1527 O O . GLN A 1 193 ? -0.993 38.415 -2.503 1.00 40.73 231 GLN A O 1
ATOM 1533 N N . GLY A 1 194 ? -1.099 37.856 -4.672 1.00 39.96 232 GLY A N 1
ATOM 1534 C CA . GLY A 1 194 ? -0.078 36.839 -4.515 1.00 37.55 232 GLY A CA 1
ATOM 1535 C C . GLY A 1 194 ? -0.589 35.552 -3.891 1.00 37.38 232 GLY A C 1
ATOM 1536 O O . GLY A 1 194 ? 0.171 34.834 -3.241 1.00 36.84 232 GLY A O 1
ATOM 1537 N N . ILE A 1 195 ? -1.879 35.271 -4.059 1.00 35.33 233 ILE A N 1
ATOM 1538 C CA . ILE A 1 195 ? -2.464 34.036 -3.540 1.00 34.83 233 ILE A CA 1
ATOM 1539 C C . ILE A 1 195 ? -2.212 32.992 -4.623 1.00 34.47 233 ILE A C 1
ATOM 1540 O O . ILE A 1 195 ? -2.581 33.187 -5.783 1.00 34.00 233 ILE A O 1
ATOM 1545 N N . PRO A 1 196 ? -1.566 31.873 -4.265 1.00 32.89 234 PRO A N 1
ATOM 1546 C CA . PRO A 1 196 ? -1.283 30.832 -5.257 1.00 32.69 234 PRO A CA 1
ATOM 1547 C C . PRO A 1 196 ? -2.518 30.221 -5.921 1.00 32.13 234 PRO A C 1
ATOM 1548 O O . PRO A 1 196 ? -3.475 29.845 -5.249 1.00 32.95 234 PRO A O 1
ATOM 1552 N N . ILE A 1 197 ? -2.485 30.149 -7.249 1.00 30.21 235 ILE A N 1
ATOM 1553 C CA . ILE A 1 197 ? -3.568 29.578 -8.045 1.00 28.94 235 ILE A CA 1
ATOM 1554 C C . ILE A 1 197 ? -3.006 29.423 -9.460 1.00 27.60 235 ILE A C 1
ATOM 1555 O O . ILE A 1 197 ? -2.523 30.386 -10.058 1.00 28.16 235 ILE A O 1
ATOM 1560 N N . ASP A 1 198 ? -3.056 28.203 -9.988 1.00 25.66 236 ASP A N 1
ATOM 1561 C CA . ASP A 1 198 ? -2.495 27.915 -11.308 1.00 24.84 236 ASP A CA 1
ATOM 1562 C C . ASP A 1 198 ? -3.493 27.610 -12.414 1.00 23.85 236 ASP A C 1
ATOM 1563 O O . ASP A 1 198 ? -3.138 27.622 -13.594 1.00 23.92 236 ASP A O 1
ATOM 1568 N N . GLY A 1 199 ? -4.734 27.326 -12.049 1.00 22.53 237 GLY A N 1
ATOM 1569 C CA . GLY A 1 199 ? -5.704 27.012 -13.076 1.00 23.04 237 GLY A CA 1
ATOM 1570 C C . GLY A 1 199 ? -7.156 26.998 -12.651 1.00 21.70 237 GLY A C 1
ATOM 1571 O O . GLY A 1 199 ? -7.493 26.972 -11.465 1.00 22.78 237 GLY A O 1
ATOM 1572 N N . VAL A 1 200 ? -8.023 27.036 -13.650 1.00 21.15 238 VAL A N 1
ATOM 1573 C CA . VAL A 1 200 ? -9.452 27.002 -13.422 1.00 20.13 238 VAL A CA 1
ATOM 1574 C C . VAL A 1 200 ? -9.994 25.750 -14.076 1.00 19.85 238 VAL A C 1
ATOM 1575 O O . VAL A 1 200 ? -9.724 25.477 -15.246 1.00 19.93 238 VAL A O 1
ATOM 1579 N N . GLY A 1 201 ? -10.750 24.980 -13.308 1.00 20.20 239 GLY A N 1
ATOM 1580 C CA . GLY A 1 201 ? -11.324 23.769 -13.846 1.00 20.14 239 GLY A CA 1
ATOM 1581 C C . GLY A 1 201 ? -12.786 23.981 -14.163 1.00 20.08 239 GLY A C 1
ATOM 1582 O O . GLY A 1 201 ? -13.579 24.299 -13.278 1.00 22.02 239 GLY A O 1
ATOM 1583 N N . MET A 1 202 ? -13.137 23.832 -15.435 1.00 20.41 240 MET A N 1
ATOM 1584 C CA . MET A 1 202 ? -14.518 23.978 -15.866 1.00 20.72 240 MET A CA 1
ATOM 1585 C C . MET A 1 202 ? -15.021 22.552 -15.965 1.00 19.92 240 MET A C 1
ATOM 1586 O O . MET A 1 202 ? -14.628 21.814 -16.862 1.00 20.81 240 MET A O 1
ATOM 1591 N N . GLN A 1 203 ? -15.875 22.161 -15.028 1.00 20.57 241 GLN A N 1
ATOM 1592 C CA . GLN A 1 203 ? -16.397 20.804 -15.004 1.00 20.47 241 GLN A CA 1
ATOM 1593 C C . GLN A 1 203 ? -17.023 20.384 -16.323 1.00 22.15 241 GLN A C 1
ATOM 1594 O O . GLN A 1 203 ? -16.924 19.226 -16.730 1.00 19.53 241 GLN A O 1
ATOM 1600 N N . ALA A 1 204 ? -17.680 21.328 -16.983 1.00 21.16 242 ALA A N 1
ATOM 1601 C CA . ALA A 1 204 ? -18.306 21.063 -18.266 1.00 20.06 242 ALA A CA 1
ATOM 1602 C C . ALA A 1 204 ? -19.366 19.969 -18.262 1.00 19.89 242 ALA A C 1
ATOM 1603 O O . ALA A 1 204 ? -19.373 19.105 -19.133 1.00 20.45 242 ALA A O 1
ATOM 1605 N N . HIS A 1 205 ? -20.245 19.988 -17.267 1.00 20.08 243 HIS A N 1
ATOM 1606 C CA . HIS A 1 205 ? -21.353 19.039 -17.240 1.00 21.88 243 HIS A CA 1
ATOM 1607 C C . HIS A 1 205 ? -22.370 19.808 -18.085 1.00 23.97 243 HIS A C 1
ATOM 1608 O O . HIS A 1 205 ? -23.040 20.717 -17.594 1.00 23.80 243 HIS A O 1
ATOM 1615 N N . LEU A 1 206 ? -22.452 19.456 -19.363 1.00 23.69 244 LEU A N 1
ATOM 1616 C CA . LEU A 1 206 ? -23.321 20.159 -20.301 1.00 24.41 244 LEU A CA 1
ATOM 1617 C C . LEU A 1 206 ? -24.574 19.406 -20.725 1.00 24.15 244 LEU A C 1
ATOM 1618 O O . LEU A 1 206 ? -24.739 18.221 -20.431 1.00 24.99 244 LEU A O 1
ATOM 1623 N N . ILE A 1 207 ? -25.459 20.118 -21.419 1.00 25.73 245 ILE A N 1
ATOM 1624 C CA . ILE A 1 207 ? -26.701 19.541 -21.927 1.00 25.26 245 ILE A CA 1
ATOM 1625 C C . ILE A 1 207 ? -26.597 19.564 -23.448 1.00 24.76 245 ILE A C 1
ATOM 1626 O O . ILE A 1 207 ? -26.256 20.593 -24.032 1.00 24.94 245 ILE A O 1
ATOM 1631 N N . ALA A 1 208 ? -26.876 18.432 -24.086 1.00 24.56 246 ALA A N 1
ATOM 1632 C CA . ALA A 1 208 ? -26.797 18.346 -25.537 1.00 25.77 246 ALA A CA 1
ATOM 1633 C C . ALA A 1 208 ? -27.660 19.435 -26.167 1.00 27.94 246 ALA A C 1
ATOM 1634 O O . ALA A 1 208 ? -28.822 19.599 -25.804 1.00 27.20 246 ALA A O 1
ATOM 1636 N N . GLY A 1 209 ? -27.075 20.185 -27.096 1.00 28.82 247 GLY A N 1
ATOM 1637 C CA . GLY A 1 209 ? -27.803 21.248 -27.762 1.00 30.71 247 GLY A CA 1
ATOM 1638 C C . GLY A 1 209 ? -27.740 22.573 -27.027 1.00 30.91 247 GLY A C 1
ATOM 1639 O O . GLY A 1 209 ? -28.270 23.575 -27.501 1.00 30.43 247 GLY A O 1
ATOM 1640 N N . GLN A 1 210 ? -27.085 22.590 -25.871 1.00 31.19 248 GLN A N 1
ATOM 1641 C CA . GLN A 1 210 ? -26.987 23.815 -25.092 1.00 30.83 248 GLN A CA 1
ATOM 1642 C C . GLN A 1 210 ? -25.571 24.179 -24.676 1.00 30.70 248 GLN A C 1
ATOM 1643 O O . GLN A 1 210 ? -25.351 24.680 -23.573 1.00 30.92 248 GLN A O 1
ATOM 1649 N N . VAL A 1 211 ? -24.605 23.925 -25.551 1.00 28.61 249 VAL A N 1
ATOM 1650 C CA . VAL A 1 211 ? -23.223 24.269 -25.244 1.00 27.93 249 VAL A CA 1
ATOM 1651 C C . VAL A 1 211 ? -23.078 25.781 -25.394 1.00 28.26 249 VAL A C 1
ATOM 1652 O O . VAL A 1 211 ? -23.477 26.346 -26.412 1.00 28.92 249 VAL A O 1
ATOM 1656 N N . PRO A 1 212 ? -22.509 26.456 -24.381 1.00 28.18 250 PRO A N 1
ATOM 1657 C CA . PRO A 1 212 ? -22.310 27.913 -24.400 1.00 27.90 250 PRO A CA 1
ATOM 1658 C C . PRO A 1 212 ? -21.445 28.369 -25.568 1.00 28.19 250 PRO A C 1
ATOM 1659 O O . PRO A 1 212 ? -20.285 27.978 -25.681 1.00 26.49 250 PRO A O 1
ATOM 1663 N N . ALA A 1 213 ? -22.008 29.214 -26.427 1.00 27.19 251 ALA A N 1
ATOM 1664 C CA . ALA A 1 213 ? -21.283 29.710 -27.587 1.00 25.64 251 ALA A CA 1
ATOM 1665 C C . ALA A 1 213 ? -20.053 30.516 -27.194 1.00 25.81 251 ALA A C 1
ATOM 1666 O O . ALA A 1 213 ? -19.098 30.608 -27.968 1.00 24.48 251 ALA A O 1
ATOM 1668 N N . SER A 1 214 ? -20.071 31.095 -25.994 1.00 23.92 252 SER A N 1
ATOM 1669 C CA . SER A 1 214 ? -18.946 31.899 -25.523 1.00 25.10 252 SER A CA 1
ATOM 1670 C C . SER A 1 214 ? -17.861 31.062 -24.839 1.00 24.72 252 SER A C 1
ATOM 1671 O O . SER A 1 214 ? -16.945 31.608 -24.228 1.00 24.63 252 SER A O 1
ATOM 1674 N N . LEU A 1 215 ? -17.964 29.742 -24.948 1.00 25.62 253 LEU A N 1
ATOM 1675 C CA . LEU A 1 215 ? -16.987 28.848 -24.323 1.00 24.80 253 LEU A CA 1
ATOM 1676 C C . LEU A 1 215 ? -15.548 29.228 -24.657 1.00 25.04 253 LEU A C 1
ATOM 1677 O O . LEU A 1 215 ? -14.737 29.477 -23.763 1.00 24.02 253 LEU A O 1
ATOM 1682 N N . GLN A 1 216 ? -15.226 29.272 -25.945 1.00 25.36 254 GLN A N 1
ATOM 1683 C CA . GLN A 1 216 ? -13.871 29.610 -26.357 1.00 26.46 254 GLN A CA 1
ATOM 1684 C C . GLN A 1 216 ? -13.386 30.928 -25.774 1.00 25.68 254 GLN A C 1
ATOM 1685 O O . GLN A 1 216 ? -12.27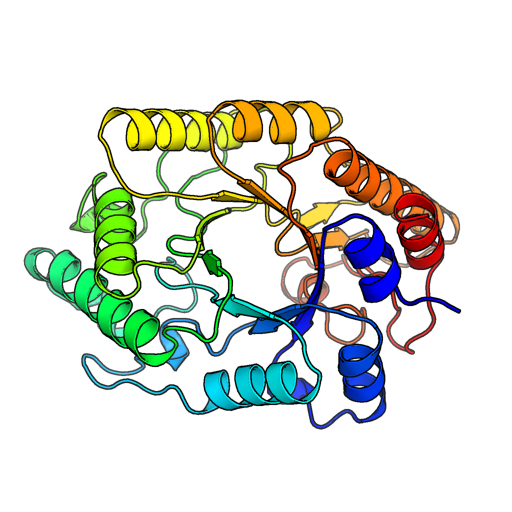8 31.008 -25.244 1.00 24.12 254 GLN A O 1
ATOM 1691 N N . GLU A 1 217 ? -14.211 31.967 -25.878 1.00 24.50 255 GLU A N 1
ATOM 1692 C CA . GLU A 1 217 ? -13.835 33.272 -25.356 1.00 24.48 255 GLU A CA 1
ATOM 1693 C C . GLU A 1 217 ? -13.660 33.219 -23.844 1.00 24.25 255 GLU A C 1
ATOM 1694 O O . GLU A 1 217 ? -12.808 33.904 -23.285 1.00 24.93 255 GLU A O 1
ATOM 1700 N N . ASN A 1 218 ? -14.463 32.398 -23.181 1.00 25.35 256 ASN A N 1
ATOM 1701 C CA . ASN A 1 218 ? -14.356 32.290 -21.735 1.00 25.69 256 ASN A CA 1
ATOM 1702 C C . ASN A 1 218 ? -13.038 31.604 -21.367 1.00 25.70 256 ASN A C 1
ATOM 1703 O O . ASN A 1 218 ? -12.342 32.034 -20.444 1.00 24.98 256 ASN A O 1
ATOM 1708 N N . ILE A 1 219 ? -12.684 30.547 -22.097 1.00 25.52 257 ILE A N 1
ATOM 1709 C CA . ILE A 1 219 ? -11.432 29.844 -21.826 1.00 25.27 257 ILE A CA 1
ATOM 1710 C C . ILE A 1 219 ? -10.258 30.790 -22.054 1.00 25.73 257 ILE A C 1
ATOM 1711 O O . ILE A 1 219 ? -9.317 30.836 -21.259 1.00 25.52 257 ILE A O 1
ATOM 1716 N N . ARG A 1 220 ? -10.322 31.561 -23.136 1.00 26.38 258 ARG A N 1
ATOM 1717 C CA . ARG A 1 220 ? -9.243 32.484 -23.456 1.00 27.72 258 ARG A CA 1
ATOM 1718 C C . ARG A 1 220 ? -9.048 33.605 -22.433 1.00 27.38 258 ARG A C 1
ATOM 1719 O O . ARG A 1 220 ? -7.909 33.939 -22.099 1.00 28.01 258 ARG A O 1
ATOM 1727 N N . ARG A 1 221 ? -10.137 34.186 -21.929 1.00 26.25 259 ARG A N 1
ATOM 1728 C CA . ARG A 1 221 ? -9.994 35.274 -20.964 1.00 26.13 259 ARG A CA 1
ATOM 1729 C C . ARG A 1 221 ? -9.338 34.801 -19.672 1.00 26.24 259 ARG A C 1
ATOM 1730 O O . ARG A 1 221 ? -8.628 35.561 -19.015 1.00 25.44 259 ARG A O 1
ATOM 1738 N N . PHE A 1 222 ? -9.564 33.544 -19.310 1.00 25.00 260 PHE A N 1
ATOM 1739 C CA . PHE A 1 222 ? -8.946 33.007 -18.105 1.00 25.59 260 PHE A CA 1
ATOM 1740 C C . PHE A 1 222 ? -7.472 32.778 -18.387 1.00 26.21 260 PHE A C 1
ATOM 1741 O O . PHE A 1 222 ? -6.619 33.064 -17.545 1.00 28.12 260 PHE A O 1
ATOM 1749 N N . ALA A 1 223 ? -7.176 32.274 -19.583 1.00 27.42 261 ALA A N 1
ATOM 1750 C CA . ALA A 1 223 ? -5.799 32.028 -19.983 1.00 28.29 261 ALA A CA 1
ATOM 1751 C C . ALA A 1 223 ? -5.021 33.342 -19.961 1.00 31.34 261 ALA A C 1
ATOM 1752 O O . ALA A 1 223 ? -3.866 33.382 -19.533 1.00 31.27 261 ALA A O 1
ATOM 1754 N N . ASP A 1 224 ? -5.660 34.416 -20.418 1.00 32.74 262 ASP A N 1
ATOM 1755 C CA . ASP A 1 224 ? -5.014 35.723 -20.448 1.00 34.73 262 ASP A CA 1
ATOM 1756 C C . ASP A 1 224 ? -4.744 36.270 -19.047 1.00 35.32 262 ASP A C 1
ATOM 1757 O O . ASP A 1 224 ? -3.933 37.180 -18.884 1.00 35.63 262 ASP A O 1
ATOM 1762 N N . LEU A 1 225 ? -5.418 35.721 -18.038 1.00 36.03 263 LEU A N 1
ATOM 1763 C CA . LEU A 1 225 ? -5.212 36.165 -16.659 1.00 36.13 263 LEU A CA 1
ATOM 1764 C C . LEU A 1 225 ? -3.946 35.558 -16.078 1.00 35.58 263 LEU A C 1
ATOM 1765 O O . LEU A 1 225 ? -3.482 35.972 -15.019 1.00 37.19 263 LEU A O 1
ATOM 1770 N N . GLY A 1 226 ? -3.397 34.561 -16.762 1.00 35.12 264 GLY A N 1
ATOM 1771 C CA . GLY A 1 226 ? -2.189 33.929 -16.268 1.00 34.49 264 GLY A CA 1
ATOM 1772 C C . GLY A 1 226 ? -2.410 32.573 -15.619 1.00 33.08 264 GLY A C 1
ATOM 1773 O O . GLY A 1 226 ? -1.556 32.101 -14.867 1.00 33.14 264 GLY A O 1
ATOM 1774 N N . VAL A 1 227 ? -3.553 31.948 -15.887 1.00 30.74 265 VAL A N 1
ATOM 1775 C CA . VAL A 1 227 ? -3.831 30.624 -15.332 1.00 29.46 265 VAL A CA 1
ATOM 1776 C C . VAL A 1 227 ? -4.184 29.652 -16.450 1.00 28.22 265 VAL A C 1
ATOM 1777 O O . VAL A 1 227 ? -4.635 30.060 -17.524 1.00 27.04 265 VAL A O 1
ATOM 1781 N N . ASP A 1 228 ? -3.955 28.367 -16.204 1.00 26.23 266 ASP A N 1
ATOM 1782 C CA . ASP A 1 228 ? -4.282 27.350 -17.192 1.00 24.33 266 ASP A CA 1
ATOM 1783 C C . ASP A 1 228 ? -5.751 27.021 -17.030 1.00 23.29 266 ASP A C 1
ATOM 1784 O O . ASP A 1 228 ? -6.369 27.368 -16.020 1.00 22.36 266 ASP A O 1
ATOM 1789 N N . VAL A 1 229 ? -6.310 26.349 -18.027 1.00 21.09 267 VAL A N 1
ATOM 1790 C CA . VAL A 1 229 ? -7.703 25.953 -17.969 1.00 21.49 267 VAL A CA 1
ATOM 1791 C C . VAL A 1 229 ? -7.784 24.479 -18.341 1.00 21.19 267 VAL A C 1
ATOM 1792 O O . VAL A 1 229 ? -7.005 23.993 -19.166 1.00 22.18 267 VAL A O 1
ATOM 1796 N N . ALA A 1 230 ? -8.710 23.768 -17.712 1.00 20.28 268 ALA A N 1
ATOM 1797 C CA . ALA A 1 230 ? -8.918 22.360 -18.014 1.00 19.79 268 ALA A CA 1
ATOM 1798 C C . ALA A 1 230 ? -10.412 22.082 -17.941 1.00 19.87 268 ALA A C 1
ATOM 1799 O O . ALA A 1 230 ? -11.112 22.682 -17.128 1.00 19.05 268 ALA A O 1
ATOM 1801 N N . LEU A 1 231 ? -10.899 21.211 -18.820 1.00 19.49 269 LEU A N 1
ATOM 1802 C CA . LEU A 1 231 ? -12.300 20.808 -18.799 1.00 19.45 269 LEU A CA 1
ATOM 1803 C C . LEU A 1 231 ? -12.162 19.535 -17.968 1.00 20.46 269 LEU A C 1
ATOM 1804 O O . LEU A 1 231 ? -11.647 18.523 -18.434 1.00 21.38 269 LEU A O 1
ATOM 1809 N N . THR A 1 232 ? -12.627 19.612 -16.727 1.00 21.10 270 THR A N 1
ATOM 1810 C CA . THR A 1 232 ? -12.451 18.537 -15.758 1.00 20.51 270 THR A CA 1
ATOM 1811 C C . THR A 1 232 ? -13.435 17.392 -15.581 1.00 20.30 270 THR A C 1
ATOM 1812 O O . THR A 1 232 ? -13.045 16.322 -15.110 1.00 19.25 270 THR A O 1
ATOM 1816 N N . GLU A 1 233 ? -14.699 17.590 -15.926 1.00 18.99 271 GLU A N 1
ATOM 1817 C CA . GLU A 1 233 ? -15.674 16.523 -15.729 1.00 18.43 271 GLU A CA 1
ATOM 1818 C C . GLU A 1 233 ? -16.666 16.519 -16.874 1.00 18.93 271 GLU A C 1
ATOM 1819 O O . GLU A 1 233 ? -17.877 16.455 -16.671 1.00 18.15 271 GLU A O 1
ATOM 1825 N N . LEU A 1 234 ? -16.132 16.561 -18.085 1.00 18.47 272 LEU A N 1
ATOM 1826 C CA . LEU A 1 234 ? -16.958 16.616 -19.273 1.00 18.34 272 LEU A CA 1
ATOM 1827 C C . LEU A 1 234 ? -17.933 15.480 -19.553 1.00 19.58 272 LEU A C 1
ATOM 1828 O O . LEU A 1 234 ? -17.582 14.295 -19.531 1.00 19.34 272 LEU A O 1
ATOM 1833 N N . ASP A 1 235 ? -19.181 15.882 -19.777 1.00 19.02 273 ASP A N 1
ATOM 1834 C CA . ASP A 1 235 ? -20.261 15.007 -20.214 1.00 19.83 273 ASP A CA 1
ATOM 1835 C C . ASP A 1 235 ? -21.352 15.909 -20.785 1.00 20.37 273 ASP A C 1
ATOM 1836 O O . ASP A 1 235 ? -21.504 17.063 -20.377 1.00 21.56 273 ASP A O 1
ATOM 1841 N N . ILE A 1 236 ? -22.067 15.398 -21.776 1.00 21.69 274 ILE A N 1
ATOM 1842 C CA . ILE A 1 236 ? -23.107 16.166 -22.446 1.00 20.92 274 ILE A CA 1
ATOM 1843 C C . ILE A 1 236 ? -24.345 15.292 -22.452 1.00 22.23 274 ILE A C 1
ATOM 1844 O O . ILE A 1 236 ? -24.528 14.456 -23.335 1.00 22.86 274 ILE A O 1
ATOM 1849 N N . ARG A 1 237 ? -25.185 15.491 -21.444 1.00 21.16 275 ARG A N 1
ATOM 1850 C CA . ARG A 1 237 ? -26.382 14.691 -21.279 1.00 23.37 275 ARG A CA 1
ATOM 1851 C C . ARG A 1 237 ? -27.537 15.098 -22.176 1.00 23.45 275 ARG A C 1
ATOM 1852 O O . ARG A 1 237 ? -27.599 16.224 -22.664 1.00 24.06 275 ARG A O 1
ATOM 1860 N N . MET A 1 238 ? -28.440 14.153 -22.398 1.00 25.97 276 MET A N 1
ATOM 1861 C CA . MET A 1 238 ? -29.608 14.380 -23.235 1.00 27.44 276 MET A CA 1
ATOM 1862 C C . MET A 1 238 ? -30.803 13.771 -22.534 1.00 29.21 276 MET A C 1
ATOM 1863 O O . MET A 1 238 ? -30.654 12.951 -21.625 1.00 27.43 276 MET A O 1
ATOM 1868 N N . THR A 1 239 ? -31.993 14.174 -22.962 1.00 30.44 277 THR A N 1
ATOM 1869 C CA . THR A 1 239 ? -33.209 13.627 -22.394 1.00 31.71 277 THR A CA 1
ATOM 1870 C C . THR A 1 239 ? -33.408 12.301 -23.110 1.00 31.49 277 THR A C 1
ATOM 1871 O O . THR A 1 239 ? -33.397 12.249 -24.337 1.00 33.27 277 THR A O 1
ATOM 1875 N N . LEU A 1 240 ? -33.564 11.229 -22.345 1.00 31.65 278 LEU A N 1
ATOM 1876 C CA . LEU A 1 240 ? -33.751 9.908 -22.924 1.00 32.57 278 LEU A CA 1
ATOM 1877 C C . LEU A 1 240 ? -35.126 9.790 -23.581 1.00 33.67 278 LEU A C 1
ATOM 1878 O O . LEU A 1 240 ? -36.049 10.534 -23.244 1.00 32.96 278 LEU A O 1
ATOM 1883 N N . PRO A 1 241 ? -35.281 8.849 -24.527 1.00 32.91 279 PRO A N 1
ATOM 1884 C CA . PRO A 1 241 ? -34.264 7.905 -25.004 1.00 32.62 279 PRO A CA 1
ATOM 1885 C C . PRO A 1 241 ? -33.369 8.495 -26.089 1.00 31.17 279 PRO A C 1
ATOM 1886 O O . PRO A 1 241 ? -33.646 9.568 -26.618 1.00 31.14 279 PRO A O 1
ATOM 1890 N N . ARG A 1 242 ? -32.290 7.785 -26.410 1.00 30.67 280 ARG A N 1
ATOM 1891 C CA . ARG A 1 242 ? -31.374 8.222 -27.456 1.00 30.15 280 ARG A CA 1
ATOM 1892 C C . ARG A 1 242 ? -32.077 8.105 -28.802 1.00 29.41 280 ARG A C 1
ATOM 1893 O O . ARG A 1 242 ? -32.969 7.277 -28.971 1.00 30.09 280 ARG A O 1
ATOM 1901 N N . THR A 1 243 ? -31.663 8.938 -29.748 1.00 29.84 281 THR A N 1
ATOM 1902 C CA . THR A 1 243 ? -32.180 8.908 -31.113 1.00 28.91 281 THR A CA 1
ATOM 1903 C C . THR A 1 243 ? -30.976 9.279 -31.960 1.00 28.73 281 THR A C 1
ATOM 1904 O O . THR A 1 243 ? -30.028 9.875 -31.452 1.00 27.63 281 THR A O 1
ATOM 1908 N N . ALA A 1 244 ? -31.003 8.930 -33.240 1.00 28.22 282 ALA A N 1
ATOM 1909 C CA . ALA A 1 244 ? -29.891 9.258 -34.121 1.00 27.69 282 ALA A CA 1
ATOM 1910 C C . ALA A 1 244 ? -29.656 10.763 -34.114 1.00 28.50 282 ALA A C 1
ATOM 1911 O O . ALA A 1 244 ? -28.510 11.222 -34.147 1.00 27.26 282 ALA A O 1
ATOM 1913 N N . ALA A 1 245 ? -30.745 11.531 -34.068 1.00 26.99 283 ALA A N 1
ATOM 1914 C CA . ALA A 1 245 ? -30.650 12.989 -34.066 1.00 26.44 283 ALA A CA 1
ATOM 1915 C C . ALA A 1 245 ? -29.978 13.513 -32.798 1.00 25.35 283 ALA A C 1
ATOM 1916 O O . ALA A 1 245 ? -29.116 14.391 -32.863 1.00 27.01 283 ALA A O 1
ATOM 1918 N N . LYS A 1 246 ? -30.381 12.985 -31.647 1.00 25.54 284 LYS A N 1
ATOM 1919 C CA . LYS A 1 246 ? -29.790 13.409 -30.381 1.00 25.43 284 LYS A CA 1
ATOM 1920 C C . LYS A 1 246 ? -28.312 13.024 -30.351 1.00 25.64 284 LYS A C 1
ATOM 1921 O O . LYS A 1 246 ? -27.463 13.830 -29.959 1.00 24.29 284 LYS A O 1
ATOM 1927 N N . ASP A 1 247 ? -28.009 11.795 -30.769 1.00 25.02 285 ASP A N 1
ATOM 1928 C CA . ASP A 1 247 ? -26.625 11.323 -30.806 1.00 24.84 285 ASP A CA 1
ATOM 1929 C C . ASP A 1 247 ? -25.791 12.234 -31.694 1.00 24.45 285 ASP A C 1
ATOM 1930 O O . ASP A 1 247 ? -24.639 12.538 -31.381 1.00 23.52 285 ASP A O 1
ATOM 1935 N N . ALA A 1 248 ? -26.372 12.655 -32.816 1.00 22.97 286 ALA A N 1
ATOM 1936 C CA . ALA A 1 248 ? -25.664 13.518 -33.752 1.00 24.10 286 ALA A CA 1
ATOM 1937 C C . ALA A 1 248 ? -25.417 14.896 -33.155 1.00 24.79 286 ALA A C 1
ATOM 1938 O O . ALA A 1 248 ? -24.345 15.479 -33.342 1.00 24.75 286 ALA A O 1
ATOM 1940 N N . GLN A 1 249 ? -26.413 15.424 -32.448 1.00 24.95 287 GLN A N 1
ATOM 1941 C CA . GLN A 1 249 ? -26.276 16.735 -31.816 1.00 24.78 287 GLN A CA 1
ATOM 1942 C C . GLN A 1 249 ? -25.164 16.634 -30.770 1.00 22.90 287 GLN A C 1
ATOM 1943 O O . GLN A 1 249 ? -24.289 17.495 -30.684 1.00 22.80 287 GLN A O 1
ATOM 1949 N N . GLN A 1 250 ? -25.211 15.567 -29.982 1.00 23.18 288 GLN A N 1
ATOM 1950 C CA . GLN A 1 250 ? -24.207 15.326 -28.949 1.00 21.84 288 GLN A CA 1
ATOM 1951 C C . GLN A 1 250 ? -22.807 15.290 -29.557 1.00 21.54 288 GLN A C 1
ATOM 1952 O O . GLN A 1 250 ? -21.859 15.833 -28.991 1.00 23.19 288 GLN A O 1
ATOM 1958 N N . ALA A 1 251 ? -22.683 14.656 -30.719 1.00 22.31 289 ALA A N 1
ATOM 1959 C CA . ALA A 1 251 ? -21.393 14.553 -31.395 1.00 23.18 289 ALA A CA 1
ATOM 1960 C C . ALA A 1 251 ? -20.894 15.941 -31.773 1.00 23.71 289 ALA A C 1
ATOM 1961 O O . ALA A 1 251 ? -19.738 16.286 -31.529 1.00 21.96 289 ALA A O 1
ATOM 1963 N N . THR A 1 252 ? -21.770 16.741 -32.374 1.00 23.47 290 THR A N 1
ATOM 1964 C CA . THR A 1 252 ? -21.397 18.097 -32.758 1.00 24.43 290 THR A CA 1
ATOM 1965 C C . THR A 1 252 ? -20.937 18.879 -31.528 1.00 23.27 290 THR A C 1
ATOM 1966 O O . THR A 1 252 ? -19.951 19.620 -31.579 1.00 23.68 290 THR A O 1
ATOM 1970 N N . ASP A 1 253 ? -21.653 18.704 -30.423 1.00 22.99 291 ASP A N 1
ATOM 1971 C CA . ASP A 1 253 ? -21.314 19.394 -29.185 1.00 23.09 291 ASP A CA 1
ATOM 1972 C C . ASP A 1 253 ? -19.924 18.999 -28.684 1.00 22.75 291 ASP A C 1
ATOM 1973 O O . ASP A 1 253 ? -19.110 19.858 -28.346 1.00 21.77 291 ASP A O 1
ATOM 1978 N N . TYR A 1 254 ? -19.648 17.700 -28.637 1.00 21.11 292 TYR A N 1
ATOM 1979 C CA . TYR A 1 254 ? -18.339 17.240 -28.181 1.00 21.40 292 TYR A CA 1
ATOM 1980 C C . TYR A 1 254 ? -17.243 17.821 -29.062 1.00 21.60 292 TYR A C 1
ATOM 1981 O O . TYR A 1 254 ? -16.213 18.275 -28.567 1.00 21.26 292 TYR A O 1
ATOM 1990 N N . GLY A 1 255 ? -17.471 17.812 -30.372 1.00 21.79 293 GLY A N 1
ATOM 1991 C CA . GLY A 1 255 ? -16.485 18.357 -31.287 1.00 22.72 293 GLY A CA 1
ATOM 1992 C C . GLY A 1 255 ? -16.215 19.826 -31.032 1.00 23.44 293 GLY A C 1
ATOM 1993 O O . GLY A 1 255 ? -15.065 20.270 -31.060 1.00 22.82 293 GLY A O 1
ATOM 1994 N N . ALA A 1 256 ? -17.276 20.588 -30.782 1.00 24.31 294 ALA A N 1
ATOM 1995 C CA . ALA A 1 256 ? -17.148 22.021 -30.523 1.00 24.57 294 ALA A CA 1
ATOM 1996 C C . ALA A 1 256 ? -16.369 22.284 -29.236 1.00 23.73 294 ALA A C 1
ATOM 1997 O O . ALA A 1 256 ? -15.507 23.164 -29.186 1.00 24.41 294 ALA A O 1
ATOM 1999 N N . VAL A 1 257 ? -16.679 21.518 -28.195 1.00 22.76 295 VAL A N 1
ATOM 2000 C CA . VAL A 1 257 ? -16.002 21.664 -26.915 1.00 22.12 295 VAL A CA 1
ATOM 2001 C C . VAL A 1 257 ? -14.507 21.359 -27.060 1.00 22.86 295 VAL A C 1
ATOM 2002 O O . VAL A 1 257 ? -13.654 22.114 -26.576 1.00 23.15 295 VAL A O 1
ATOM 2006 N N . VAL A 1 258 ? -14.186 20.261 -27.739 1.00 23.28 296 VAL A N 1
ATOM 2007 C CA . VAL A 1 258 ? -12.789 19.897 -27.935 1.00 23.80 296 VAL A CA 1
ATOM 2008 C C . VAL A 1 258 ? -12.050 20.972 -28.734 1.00 24.14 296 VAL A C 1
ATOM 2009 O O . VAL A 1 258 ? -10.952 21.378 -28.363 1.00 23.29 296 VAL A O 1
ATOM 2013 N N . GLU A 1 259 ? -12.653 21.445 -29.821 1.00 26.56 297 GLU A N 1
ATOM 2014 C CA . GLU A 1 259 ? -12.026 22.488 -30.636 1.00 28.13 297 GLU A CA 1
ATOM 2015 C C . GLU A 1 259 ? -11.767 23.762 -29.830 1.00 28.24 297 GLU A C 1
ATOM 2016 O O . GLU A 1 259 ? -10.720 24.398 -29.976 1.00 28.72 297 GLU A O 1
ATOM 2022 N N . ALA A 1 260 ? -12.717 24.137 -28.979 1.00 27.26 298 ALA A N 1
ATOM 2023 C CA . ALA A 1 260 ? -12.566 25.344 -28.163 1.00 26.73 298 ALA A CA 1
ATOM 2024 C C . ALA A 1 260 ? -11.307 25.265 -27.305 1.00 27.14 298 ALA A C 1
ATOM 2025 O O . ALA A 1 260 ? -10.580 26.248 -27.150 1.00 26.29 298 ALA A O 1
ATOM 2027 N N . CYS A 1 261 ? -11.053 24.088 -26.748 1.00 26.61 299 CYS A N 1
ATOM 2028 C CA . CYS A 1 261 ? -9.882 23.884 -25.907 1.00 27.07 299 CYS A CA 1
ATOM 2029 C C . CYS A 1 261 ? -8.595 23.902 -26.723 1.00 26.69 299 CYS A C 1
ATOM 2030 O O . CYS A 1 261 ? -7.629 24.561 -26.347 1.00 26.35 299 CYS A O 1
ATOM 2033 N N . LEU A 1 262 ? -8.584 23.176 -27.838 1.00 28.35 300 LEU A N 1
ATO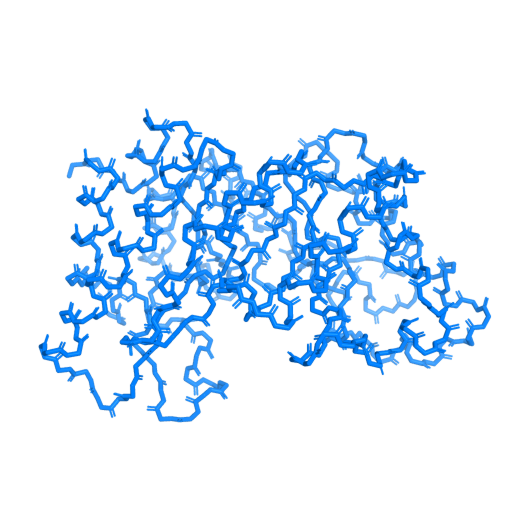M 2034 C CA . LEU A 1 262 ? -7.402 23.107 -28.691 1.00 30.53 300 LEU A CA 1
ATOM 2035 C C . LEU A 1 262 ? -6.987 24.462 -29.259 1.00 31.62 300 LEU A C 1
ATOM 2036 O O . LEU A 1 262 ? -5.825 24.672 -29.603 1.00 32.13 300 LEU A O 1
ATOM 2041 N N . VAL A 1 263 ? -7.940 25.382 -29.348 1.00 32.57 301 VAL A N 1
ATOM 2042 C CA . VAL A 1 263 ? -7.674 26.718 -29.866 1.00 33.69 301 VAL A CA 1
ATOM 2043 C C . VAL A 1 263 ? -6.947 27.605 -28.855 1.00 33.27 301 VAL A C 1
ATOM 2044 O O . VAL A 1 263 ? -6.242 28.541 -29.236 1.00 32.28 301 VAL A O 1
ATOM 2048 N N . VAL A 1 264 ? -7.113 27.307 -27.569 1.00 31.44 302 VAL A N 1
ATOM 2049 C CA . VAL A 1 264 ? -6.470 28.095 -26.523 1.00 30.00 302 VAL A CA 1
ATOM 2050 C C . VAL A 1 264 ? -5.226 27.399 -25.982 1.00 31.29 302 VAL A C 1
ATOM 2051 O O . VAL A 1 264 ? -5.300 26.311 -25.408 1.00 29.81 302 VAL A O 1
ATOM 2055 N N . SER A 1 265 ? -4.086 28.052 -26.169 1.00 30.46 303 SER A N 1
ATOM 2056 C CA . SER A 1 265 ? -2.795 27.534 -25.742 1.00 31.94 303 SER A CA 1
ATOM 2057 C C . SER A 1 265 ? -2.726 27.018 -24.307 1.00 31.25 303 SER A C 1
ATOM 2058 O O . SER A 1 265 ? -2.063 26.012 -24.036 1.00 31.91 303 SER A O 1
ATOM 2061 N N . ARG A 1 266 ? -3.400 27.695 -23.385 1.00 29.43 304 ARG A N 1
ATOM 2062 C CA . ARG A 1 266 ? -3.351 27.272 -21.994 1.00 29.56 304 ARG A CA 1
ATOM 2063 C C . ARG A 1 266 ? -4.441 26.302 -21.548 1.00 27.40 304 ARG A C 1
ATOM 2064 O O . ARG A 1 266 ? -4.608 26.066 -20.355 1.00 27.65 304 ARG A O 1
ATOM 2072 N N . CYS A 1 267 ? -5.194 25.752 -22.494 1.00 26.28 305 CYS A N 1
ATOM 2073 C CA . CYS A 1 267 ? -6.194 24.753 -22.131 1.00 26.09 305 CYS A CA 1
ATOM 2074 C C . CYS A 1 267 ? -5.366 23.467 -22.176 1.00 25.92 305 CYS A C 1
ATOM 2075 O O . CYS A 1 267 ? -5.090 22.927 -23.251 1.00 26.05 305 CYS A O 1
ATOM 2078 N N . VAL A 1 268 ? -4.965 22.996 -20.999 1.00 23.87 306 VAL A N 1
ATOM 2079 C CA . VAL A 1 268 ? -4.098 21.825 -20.878 1.00 21.95 306 VAL A CA 1
ATOM 2080 C C . VAL A 1 268 ? -4.659 20.432 -21.142 1.00 22.40 306 VAL A C 1
ATOM 2081 O O . VAL A 1 268 ? -3.897 19.506 -21.435 1.00 21.56 306 VAL A O 1
ATOM 2085 N N . GLY A 1 269 ? -5.970 20.259 -21.035 1.00 20.87 307 GLY A N 1
ATOM 2086 C CA . GLY A 1 269 ? -6.520 18.937 -21.264 1.00 20.87 307 GLY A CA 1
ATOM 2087 C C . GLY A 1 269 ? -7.992 18.794 -20.948 1.00 21.69 307 GLY A C 1
ATOM 2088 O O . GLY A 1 269 ? -8.625 19.713 -20.417 1.00 19.76 307 GLY A O 1
ATOM 2089 N N . ILE A 1 270 ? -8.525 17.619 -21.270 1.00 19.68 308 ILE A N 1
ATOM 2090 C CA . ILE A 1 270 ? -9.931 17.305 -21.063 1.00 21.01 308 ILE A CA 1
ATOM 2091 C C . ILE A 1 270 ? -10.085 15.965 -20.354 1.00 20.05 308 ILE A C 1
ATOM 2092 O O . ILE A 1 270 ? -9.407 14.993 -20.698 1.00 20.75 308 ILE A O 1
ATOM 2097 N N . THR A 1 271 ? -10.984 15.923 -19.376 1.00 17.76 309 THR A N 1
ATOM 2098 C CA . THR A 1 271 ? -11.287 14.706 -18.637 1.00 18.39 309 THR A CA 1
ATOM 2099 C C . THR A 1 271 ? -12.801 14.507 -18.725 1.00 19.26 309 THR A C 1
ATOM 2100 O O . THR A 1 271 ? -13.557 15.422 -18.400 1.00 20.80 309 THR A O 1
ATOM 2104 N N . VAL A 1 272 ? -13.255 13.344 -19.188 1.00 18.92 310 VAL A N 1
ATOM 2105 C CA . VAL A 1 272 ? -14.695 13.086 -19.223 1.00 19.65 310 VAL A CA 1
ATOM 2106 C C . VAL A 1 272 ? -15.041 12.460 -17.867 1.00 20.39 310 VAL A C 1
ATOM 2107 O O . VAL A 1 272 ? -14.220 11.734 -17.297 1.00 20.13 310 VAL A O 1
ATOM 2111 N N . TRP A 1 273 ? -16.224 12.753 -17.324 1.00 20.21 311 TRP A N 1
ATOM 2112 C CA . TRP A 1 273 ? -16.584 12.188 -16.017 1.00 20.08 311 TRP A CA 1
ATOM 2113 C C . TRP A 1 273 ? -16.995 10.740 -16.229 1.00 19.69 311 TRP A C 1
ATOM 2114 O O . TRP A 1 273 ? -18.175 10.380 -16.223 1.00 19.13 311 TRP A O 1
ATOM 2125 N N . ASP A 1 274 ? -15.952 9.933 -16.376 1.00 21.13 312 ASP A N 1
ATOM 2126 C CA . ASP A 1 274 ? -15.973 8.514 -16.701 1.00 19.89 312 ASP A CA 1
ATOM 2127 C C . ASP A 1 274 ? -16.209 8.532 -18.204 1.00 20.79 312 ASP A C 1
ATOM 2128 O O . ASP A 1 274 ? -16.431 9.607 -18.772 1.00 18.82 312 ASP A O 1
ATOM 2133 N N . TYR A 1 275 ? -16.173 7.379 -18.862 1.00 18.80 313 TYR A N 1
ATOM 2134 C CA . TYR A 1 275 ? -16.293 7.395 -20.314 1.00 20.16 313 TYR A CA 1
ATOM 2135 C C . TYR A 1 275 ? -17.399 6.566 -20.959 1.00 21.17 313 TYR A C 1
ATOM 2136 O O . TYR A 1 275 ? -17.643 6.687 -22.163 1.00 19.96 313 TYR A O 1
ATOM 2145 N N . THR A 1 276 ? -18.051 5.714 -20.177 1.00 20.59 314 THR A N 1
ATOM 2146 C CA . THR A 1 276 ? -19.131 4.896 -20.708 1.00 21.50 314 THR A CA 1
ATOM 2147 C C . THR A 1 276 ? -20.419 5.141 -19.943 1.00 23.00 314 THR A C 1
ATOM 2148 O O . THR A 1 276 ? -20.406 5.233 -18.711 1.00 22.72 314 THR A O 1
ATOM 2152 N N . ASP A 1 277 ? -21.527 5.238 -20.676 1.00 22.25 315 ASP A N 1
ATOM 2153 C CA . ASP A 1 277 ? -22.837 5.463 -20.067 1.00 24.04 315 ASP A CA 1
ATOM 2154 C C . ASP A 1 277 ? -23.117 4.437 -18.974 1.00 24.37 315 ASP A C 1
ATOM 2155 O O . ASP A 1 277 ? -23.866 4.705 -18.038 1.00 25.73 315 ASP A O 1
ATOM 2160 N N . LYS A 1 278 ? -22.524 3.256 -19.111 1.00 23.30 316 LYS A N 1
ATOM 2161 C CA . LYS A 1 278 ? -22.719 2.180 -18.147 1.00 25.20 316 LYS A CA 1
ATOM 2162 C C . LYS A 1 278 ? -22.495 2.630 -16.704 1.00 26.62 316 LYS A C 1
ATOM 2163 O O . LYS A 1 278 ? -23.190 2.177 -15.796 1.00 26.65 316 LYS A O 1
ATOM 2169 N N . TYR A 1 279 ? -21.543 3.537 -16.499 1.00 26.23 317 TYR A N 1
ATOM 2170 C CA . TYR A 1 279 ? -21.224 4.013 -15.156 1.00 26.96 317 TYR A CA 1
ATOM 2171 C C . TYR A 1 279 ? -21.414 5.511 -14.931 1.00 28.02 317 TYR A C 1
ATOM 2172 O O . TYR A 1 279 ? -20.966 6.045 -13.916 1.00 30.30 317 TYR A O 1
ATOM 2181 N N . SER A 1 280 ? -22.081 6.190 -15.858 1.00 26.95 318 SER A N 1
ATOM 2182 C CA . SER A 1 280 ? -22.292 7.628 -15.718 1.00 27.30 318 SER A CA 1
ATOM 2183 C C . SER A 1 280 ? -23.142 7.992 -14.506 1.00 27.13 318 SER A C 1
ATOM 2184 O O . SER A 1 280 ? -24.128 7.321 -14.201 1.00 28.06 318 SER A O 1
ATOM 2187 N N . TRP A 1 281 ? -22.759 9.072 -13.829 1.00 27.26 319 TRP A N 1
ATOM 2188 C CA . TRP A 1 281 ? -23.469 9.547 -12.644 1.00 26.95 319 TRP A CA 1
ATOM 2189 C C . TRP A 1 281 ? -24.781 10.249 -13.013 1.00 28.75 319 TRP A C 1
ATOM 2190 O O . TRP A 1 281 ? -25.678 10.388 -12.177 1.00 28.66 319 TRP A O 1
ATOM 2201 N N . VAL A 1 282 ? -24.892 10.674 -14.269 1.00 28.26 320 VAL A N 1
ATOM 2202 C CA . VAL A 1 282 ? -26.061 11.419 -14.737 1.00 28.48 320 VAL A CA 1
ATOM 2203 C C . VAL A 1 282 ? -27.461 10.876 -14.431 1.00 30.34 320 VAL A C 1
ATOM 2204 O O . VAL A 1 282 ? -28.276 11.576 -13.829 1.00 30.56 320 VAL A O 1
ATOM 2208 N N . PRO A 1 283 ? -27.766 9.636 -14.842 1.00 31.14 321 PRO A N 1
ATOM 2209 C CA . PRO A 1 283 ? -29.104 9.100 -14.566 1.00 33.14 321 PRO A CA 1
ATOM 2210 C C . PRO A 1 283 ? -29.540 9.221 -13.108 1.00 34.57 321 PRO A C 1
ATOM 2211 O O . PRO A 1 283 ? -30.713 9.459 -12.826 1.00 36.01 321 PRO A O 1
ATOM 2215 N N . SER A 1 284 ? -28.592 9.066 -12.189 1.00 36.09 322 SER A N 1
ATOM 2216 C CA . SER A 1 284 ? -28.876 9.145 -10.757 1.00 38.48 322 SER A CA 1
ATOM 2217 C C . SER A 1 284 ? -29.247 10.535 -10.264 1.00 38.66 322 SER A C 1
ATOM 2218 O O . SER A 1 284 ? -30.104 10.683 -9.391 1.00 40.50 322 SER A O 1
ATOM 2221 N N . VAL A 1 285 ? -28.596 11.550 -10.816 1.00 38.02 323 VAL A N 1
ATOM 2222 C CA . VAL A 1 285 ? -28.833 12.921 -10.398 1.00 38.20 323 VAL A CA 1
ATOM 2223 C C . VAL A 1 285 ? -29.851 13.677 -11.240 1.00 39.07 323 VAL A C 1
ATOM 2224 O O . VAL A 1 285 ? -30.569 14.536 -10.729 1.00 40.09 323 VAL A O 1
ATOM 2228 N N . PHE A 1 286 ? -29.919 13.354 -12.526 1.00 38.55 324 PHE A N 1
ATOM 2229 C CA . PHE A 1 286 ? -30.837 14.031 -13.431 1.00 38.90 324 PHE A CA 1
ATOM 2230 C C . PHE A 1 286 ? -31.877 13.068 -13.992 1.00 39.49 324 PHE A C 1
ATOM 2231 O O . PHE A 1 286 ? -31.699 12.503 -15.073 1.00 38.72 324 PHE A O 1
ATOM 2239 N N . PRO A 1 287 ? -32.992 12.884 -13.268 1.00 40.00 325 PRO A N 1
ATOM 2240 C CA . PRO A 1 287 ? -34.057 11.977 -13.709 1.00 39.24 325 PRO A CA 1
ATOM 2241 C C . PRO A 1 287 ? -34.489 12.218 -15.153 1.00 37.37 325 PRO A C 1
ATOM 2242 O O . PRO A 1 287 ? -34.729 13.357 -15.560 1.00 35.87 325 PRO A O 1
ATOM 2246 N N . GLY A 1 288 ? -34.568 11.135 -15.921 1.00 36.73 326 GLY A N 1
ATOM 2247 C CA . GLY A 1 288 ? -34.971 11.234 -17.312 1.00 35.86 326 GLY A CA 1
ATOM 2248 C C . GLY A 1 288 ? -33.850 11.604 -18.270 1.00 35.63 326 GLY A C 1
ATOM 2249 O O . GLY A 1 288 ? -34.067 11.684 -19.481 1.00 35.70 326 GLY A O 1
ATOM 2250 N N . GLN A 1 289 ? -32.652 11.835 -17.739 1.00 33.29 327 GLN A N 1
ATOM 2251 C CA . GLN A 1 289 ? -31.515 12.200 -18.577 1.00 31.89 327 GLN A CA 1
ATOM 2252 C C . GLN A 1 289 ? -30.418 11.144 -18.500 1.00 29.98 327 GLN A C 1
ATOM 2253 O O . GLN A 1 289 ? -30.369 10.359 -17.554 1.00 28.59 327 GLN A O 1
ATOM 2259 N N . GLY A 1 290 ? -29.547 11.121 -19.505 1.00 27.87 328 GLY A N 1
ATOM 2260 C CA . GLY A 1 290 ? -28.472 10.143 -19.531 1.00 25.38 328 GLY A CA 1
ATOM 2261 C C . GLY A 1 290 ? -27.748 10.110 -20.865 1.00 23.69 328 GLY A C 1
ATOM 2262 O O . GLY A 1 290 ? -27.706 11.120 -21.570 1.00 23.77 328 GLY A O 1
ATOM 2263 N N . ALA A 1 291 ? -27.177 8.953 -21.203 1.00 22.62 329 ALA A N 1
ATOM 2264 C CA . ALA A 1 291 ? -26.441 8.765 -22.456 1.00 21.63 329 ALA A CA 1
ATOM 2265 C C . ALA A 1 291 ? -25.501 9.941 -22.721 1.00 21.42 329 ALA A C 1
ATOM 2266 O O . ALA A 1 291 ? -25.338 10.379 -23.863 1.00 22.02 329 ALA A O 1
ATOM 2268 N N . ALA A 1 292 ? -24.856 10.424 -21.665 1.00 21.03 330 ALA A N 1
ATOM 2269 C CA . ALA A 1 292 ? -23.982 11.590 -21.758 1.00 20.54 330 ALA A CA 1
ATOM 2270 C C . ALA A 1 292 ? -22.533 11.384 -22.179 1.00 21.08 330 ALA A C 1
ATOM 2271 O O . ALA A 1 292 ? -21.830 12.361 -22.436 1.00 19.83 330 ALA A O 1
ATOM 2273 N N . LEU A 1 293 ? -22.084 10.136 -22.269 1.00 20.93 331 LEU A N 1
ATOM 2274 C CA . LEU A 1 293 ? -20.685 9.873 -22.603 1.00 19.89 331 LEU A CA 1
ATOM 2275 C C . LEU A 1 293 ? -20.422 9.347 -24.019 1.00 20.93 331 LEU A C 1
ATOM 2276 O O . LEU A 1 293 ? -21.351 8.944 -24.725 1.00 19.61 331 LEU A O 1
ATOM 2281 N N . PRO A 1 294 ? -19.143 9.347 -24.454 1.00 21.27 332 PRO A N 1
ATOM 2282 C CA . PRO A 1 294 ? -18.750 8.882 -25.793 1.00 20.71 332 PRO A CA 1
ATOM 2283 C C . PRO A 1 294 ? -18.889 7.389 -26.093 1.00 22.10 332 PRO A C 1
ATOM 2284 O O . PRO A 1 294 ? -18.941 6.993 -27.260 1.00 21.46 332 PRO A O 1
ATOM 2288 N N . TRP A 1 295 ? -18.925 6.566 -25.050 1.00 20.64 333 TRP A N 1
ATOM 2289 C CA . TRP A 1 295 ? -19.090 5.119 -25.204 1.00 22.04 333 TRP A CA 1
ATOM 2290 C C . TRP A 1 295 ? -20.443 4.784 -24.588 1.00 22.08 333 TRP A C 1
ATOM 2291 O O . TRP A 1 295 ? -20.756 5.290 -23.510 1.00 22.53 333 TRP A O 1
ATOM 2302 N N . ASP A 1 296 ? -21.252 3.948 -25.236 1.00 23.16 334 ASP A N 1
ATOM 2303 C CA . ASP A 1 296 ? -22.530 3.614 -24.614 1.00 24.61 334 ASP A CA 1
ATOM 2304 C C . ASP A 1 296 ? -22.381 2.470 -23.613 1.00 25.58 334 ASP A C 1
ATOM 2305 O O . ASP A 1 296 ? -21.270 1.973 -23.389 1.00 24.83 334 ASP A O 1
ATOM 2310 N N . GLU A 1 297 ? -23.492 2.067 -23.003 1.00 26.18 335 GLU A N 1
ATOM 2311 C CA . GLU A 1 297 ? -23.484 1.015 -21.990 1.00 27.36 335 GLU A CA 1
ATOM 2312 C C . GLU A 1 297 ? -22.892 -0.322 -22.405 1.00 27.62 335 GLU A C 1
ATOM 2313 O O . GLU A 1 297 ? -22.567 -1.146 -21.549 1.00 28.77 335 GLU A O 1
ATOM 2319 N N . ASP A 1 298 ? -22.748 -0.543 -23.707 1.00 27.10 336 ASP A N 1
ATOM 2320 C CA . ASP A 1 298 ? -22.180 -1.791 -24.199 1.00 26.29 336 ASP A CA 1
ATOM 2321 C C . ASP A 1 298 ? -20.782 -1.575 -24.750 1.00 26.16 336 ASP A C 1
ATOM 2322 O O . ASP A 1 298 ? -20.244 -2.426 -25.463 1.00 25.31 336 ASP A O 1
ATOM 2327 N N . PHE A 1 299 ? -20.205 -0.428 -24.413 1.00 24.78 337 PHE A N 1
ATOM 2328 C CA . PHE A 1 299 ? -18.863 -0.062 -24.846 1.00 24.37 337 PHE A CA 1
ATOM 2329 C C . PHE A 1 299 ? -18.726 0.197 -26.343 1.00 24.49 337 PHE A C 1
ATOM 2330 O O . PHE A 1 299 ? -17.630 0.130 -26.896 1.00 23.60 337 PHE A O 1
ATOM 2338 N N . ALA A 1 300 ? -19.839 0.500 -27.005 1.00 23.52 338 ALA A N 1
ATOM 2339 C CA . ALA A 1 300 ? -19.780 0.820 -28.427 1.00 24.07 338 ALA A CA 1
ATOM 2340 C C . ALA A 1 300 ? -19.437 2.301 -28.512 1.00 24.19 338 ALA A C 1
ATOM 2341 O O . ALA A 1 300 ? -19.985 3.107 -27.763 1.00 26.39 338 ALA A O 1
ATOM 2343 N N . LYS A 1 301 ? -18.517 2.661 -29.400 1.00 24.93 339 LYS A N 1
ATOM 2344 C CA . LYS A 1 301 ? -18.149 4.063 -29.563 1.00 25.97 339 LYS A CA 1
ATOM 2345 C C . LYS A 1 301 ? -19.280 4.772 -30.299 1.00 26.47 339 LYS A C 1
ATOM 2346 O O . LYS A 1 301 ? -19.760 4.292 -31.328 1.00 27.98 339 LYS A O 1
ATOM 2352 N N . LYS A 1 302 ? -19.703 5.912 -29.764 1.00 25.21 340 LYS A N 1
ATOM 2353 C CA . LYS A 1 302 ? -20.788 6.691 -30.354 1.00 24.17 340 LYS A CA 1
ATOM 2354 C C . LYS A 1 302 ? -20.286 7.697 -31.380 1.00 24.48 340 LYS A C 1
ATOM 2355 O O . LYS A 1 302 ? -19.080 7.865 -31.579 1.00 24.21 340 LYS A O 1
ATOM 2361 N N . PRO A 1 303 ? -21.221 8.370 -32.069 1.00 24.39 341 PRO A N 1
ATOM 2362 C CA . PRO A 1 303 ? -20.817 9.371 -33.055 1.00 22.68 341 PRO A CA 1
ATOM 2363 C C . PRO A 1 303 ? -19.986 10.427 -32.328 1.00 21.12 341 PRO A C 1
ATOM 2364 O O . PRO A 1 303 ? -19.107 11.056 -32.914 1.00 22.16 341 PRO A O 1
ATOM 2368 N N . ALA A 1 304 ? -20.271 10.613 -31.039 1.00 20.00 342 ALA A N 1
ATOM 2369 C CA . ALA A 1 304 ? -19.539 11.583 -30.233 1.00 20.11 342 ALA A CA 1
ATOM 2370 C C . ALA A 1 304 ? -18.039 11.258 -30.224 1.00 21.06 342 ALA A C 1
ATOM 2371 O O . ALA A 1 304 ? -17.204 12.155 -30.259 1.00 19.55 342 ALA A O 1
ATOM 2373 N N . TYR A 1 305 ? -17.695 9.976 -30.170 1.00 21.59 343 TYR A N 1
ATOM 2374 C CA . TYR A 1 305 ? -16.282 9.583 -30.183 1.00 21.61 343 TYR A CA 1
ATOM 2375 C C . TYR A 1 305 ? -15.621 10.040 -31.485 1.00 21.23 343 TYR A C 1
ATOM 2376 O O . TYR A 1 305 ? -14.509 10.575 -31.477 1.00 21.33 343 TYR A O 1
ATOM 2385 N N . HIS A 1 306 ? -16.315 9.826 -32.602 1.00 21.74 344 HIS A N 1
ATOM 2386 C CA . HIS A 1 306 ? -15.803 10.205 -33.918 1.00 22.29 344 HIS A CA 1
ATOM 2387 C C . HIS A 1 306 ? -15.502 11.699 -33.933 1.00 21.75 344 HIS A C 1
ATOM 2388 O O . HIS A 1 306 ? -14.456 12.128 -34.416 1.00 20.24 344 HIS A O 1
ATOM 2395 N N . ALA A 1 307 ? -16.422 12.487 -33.386 1.00 21.01 345 ALA A N 1
ATOM 2396 C CA . ALA A 1 307 ? -16.257 13.933 -33.340 1.00 21.09 345 ALA A CA 1
ATOM 2397 C C . ALA A 1 307 ? -15.060 14.351 -32.485 1.00 21.03 345 ALA A C 1
ATOM 2398 O O . ALA A 1 307 ? -14.320 15.265 -32.843 1.00 21.70 345 ALA A O 1
ATOM 2400 N N . ILE A 1 308 ? -14.865 13.687 -31.352 1.00 20.86 346 ILE A N 1
ATOM 2401 C CA . ILE A 1 308 ? -13.743 14.029 -30.484 1.00 20.52 346 ILE A CA 1
ATOM 2402 C C . ILE A 1 308 ? -12.432 13.722 -31.203 1.00 22.06 346 ILE A C 1
ATOM 2403 O O . ILE A 1 308 ? -11.544 14.575 -31.291 1.00 22.16 346 ILE A O 1
ATOM 2408 N N . ALA A 1 309 ? -12.320 12.507 -31.729 1.00 22.02 347 ALA A N 1
ATOM 2409 C CA . ALA A 1 309 ? -11.113 12.102 -32.447 1.00 22.85 347 ALA A CA 1
ATOM 2410 C C . ALA A 1 309 ? -10.821 13.051 -33.612 1.00 24.37 347 ALA A C 1
ATOM 2411 O O . ALA A 1 309 ? -9.672 13.458 -33.826 1.00 24.12 347 ALA A O 1
ATOM 2413 N N . ALA A 1 310 ? -11.859 13.409 -34.361 1.00 24.45 348 ALA A N 1
ATOM 2414 C CA . ALA A 1 310 ? -11.696 14.309 -35.501 1.00 25.48 348 ALA A CA 1
ATOM 2415 C C . ALA A 1 310 ? -11.188 15.675 -35.053 1.00 26.41 348 ALA A C 1
ATOM 2416 O O . ALA A 1 310 ? -10.311 16.256 -35.688 1.00 27.85 348 ALA A O 1
ATOM 2418 N N . ALA A 1 311 ? -11.739 16.182 -33.954 1.00 26.35 349 ALA A N 1
ATOM 2419 C CA . ALA A 1 311 ? -11.332 17.479 -33.426 1.00 27.16 349 ALA A CA 1
ATOM 2420 C C . ALA A 1 311 ? -9.873 17.442 -32.971 1.00 28.80 349 ALA A C 1
ATOM 2421 O O . ALA A 1 311 ? -9.123 18.393 -33.191 1.00 29.64 349 ALA A O 1
ATOM 2423 N N . LEU A 1 312 ? -9.475 16.348 -32.328 1.00 29.25 350 LEU A N 1
ATOM 2424 C CA . LEU A 1 312 ? -8.096 16.204 -31.869 1.00 32.50 350 LEU A CA 1
ATOM 2425 C C . LEU A 1 312 ? -7.199 15.989 -33.095 1.00 36.14 350 LEU A C 1
ATOM 2426 O O . LEU A 1 312 ? -5.988 16.201 -33.029 1.00 37.68 350 LEU A O 1
ATOM 2431 N N . ASN A 1 313 ? -7.827 15.574 -34.199 1.00 40.46 351 ASN A N 1
ATOM 2432 C CA . ASN A 1 313 ? -7.198 15.323 -35.508 1.00 44.51 351 ASN A CA 1
ATOM 2433 C C . ASN A 1 313 ? -6.609 13.929 -35.730 1.00 45.69 351 ASN A C 1
ATOM 2434 O O . ASN A 1 313 ? -5.436 13.824 -36.168 1.00 48.61 351 ASN A O 1
#

Radius of gyration: 18.59 Å; Cα contacts (8 Å, |Δi|>4): 653; chains: 1; bounding box: 40×47×52 Å

Secondary structure (DSSP, 8-state):
---HHHHHHTTT-EEEEEE-GGGTT-HHHHHHHHHH-SEEEESSTTSHHHH-SBTTB---HHHHHHHHHHHHTT-EEEEEEEE-SSS--THHHHS-HHHHHHHHHHHHHHHHHHTTTT-SEEEEEE--B-TTSSBP--HHHHHH-TTHHHHHHHHHHHH-SSSEEEEEESS-SSSSHHHHHHHHHHHHHHHHT----EEEE--EEETT---TTHHHHHHHHHHTT-EEEEEEEEEEEESSP-HHHHHHHHHHHHHHHHHHHHSTTEEEEEESSSBGGG-SHHHHSTTEE--SSB-TT-PBPHHHHHHHHHH-

Solvent-accessible surface area: 11924 Å² total; per-residue (Å²): 190,35,24,0,3,102,31,1,86,88,75,68,29,17,1,0,0,0,0,22,24,104,13,34,106,28,107,102,0,34,102,36,1,19,61,11,8,21,0,0,1,0,14,29,10,0,12,5,66,82,0,3,64,37,122,47,173,50,62,29,109,33,0,43,89,0,0,64,46,0,82,94,61,70,8,35,1,1,0,5,2,1,1,34,52,67,58,34,16,97,35,0,83,116,6,75,50,82,80,0,42,40,12,0,103,60,0,0,59,80,0,0,75,81,1,106,74,73,16,59,9,1,1,0,1,4,18,2,9,66,85,107,17,56,50,39,110,12,16,2,16,125,78,33,25,93,60,6,0,15,26,0,0,95,12,0,56,88,11,4,90,127,6,89,0,0,0,0,0,60,73,0,4,16,76,19,89,6,0,57,18,0,46,98,14,0,108,45,13,88,91,126,62,13,31,2,32,0,0,0,0,4,0,15,7,52,20,48,123,34,40,108,36,8,64,100,0,0,96,53,0,10,116,37,30,0,21,0,0,0,0,10,0,0,0,26,6,89,78,99,87,57,88,76,64,14,53,76,0,12,90,8,0,7,49,1,0,100,7,0,32,75,2,106,88,1,37,0,3,0,0,14,0,0,0,24,94,61,14,76,0,66,104,79,44,117,51,42,0,11,0,0,0,3,20,117,111,24,51,114,7,64,0,25,137,18,0,23,59,13,4,121

Foldseek 3Di:
DAALQRLQVVLQFWEAAEDEPVCVVVVVQLVCRLRRGQAYEHLPCLDQCNQPVDQPDGDCPRVVVRLVSNVVSNHAYAADAQAELPSHHPCLLVPPLVCNLVSSLVSLLVSLLVCAPRHQEYQQYEAQADQQLHGDCGSCCVSVNPCSVLSSQQSNCVNYVHHAYEHEYEPLQADDRRVVSVLVVLLVCVVVVRHHAEYEYCAAAEQPDRHPRRLVSQQSSVVSRHAYENEAHWYKYQDDDDLVSLVSLLVNLLVNLLSLSVHPRHRYYYHHGAEQLDDCCCVPPPRMTPTHQAYNVRHGTSNSVSSSVSSD

CATH classification: 3.20.20.80

Sequence (312 aa):
TATLGELAEAKGRYFGSATDNPELPDTQYTQILGSEFSQITPENTMKWQYTEPSRGRFDYTAAEEIVDLAESNGQSVRGHTLVWHNQLPSWVDDVPAGELLGVMRDHITHEVDHFKGRLIHWDVVNEAFEEDGSRRQSVFQQKIGDSYIAEAFKAARAADPDVKLYYNDYNIEGIGPKSDAVYEMVKSFKAQGIPIDGVGMQAHLIAGQVPASLQENIRRFADLGVDVALTELDIRMTLPRTAAKDAQQATDYGAVVEACLVVSRCVGITVWDYTDKYSWVPSVFPGQGAALPWDEDFAKKPAYHAIAAALN

Nearest PDB structures (foldseek):
  3wug-assembly1_A  TM=1.003E+00  e=2.057E-68  Streptomyces sp.
  3wue-assembly1_A  TM=1.003E+00  e=6.206E-66  Streptomyces sp.
  1fh9-assembly1_A  TM=9.898E-01  e=1.029E-45  Cellulomonas fimi
  2his-assembly1_A  TM=9.885E-01  e=6.381E-45  Cellulomonas fimi
  5m0k-assembly2_B  TM=9.732E-01  e=8.149E-38  Cellulomonas flavigena

InterPro domains:
  IPR001000 Glycoside hydrolase family 10 domain [PF00331] (43-348)
  IPR001000 Glycoside hydrolase family 10 domain [PR00134] (116-128)
  IPR001000 Glycoside hydrolase family 10 domain [PR00134] (158-169)
  IPR001000 Glycoside hydrolase family 10 domain [PR00134] (202-213)
  IPR001000 Glycoside hydrolase family 10 domain [PR00134] (231-243)
  IPR001000 Glycoside hydrolase family 10 domain [PS51760] (40-349)
  IPR001000 Glycoside hydrolase family 10 domain [SM00633] (85-350)
  IPR001919 Carbohydrate-binding type-2 domain [PF00553] (361-451)
  IPR001919 Carbohydrate-binding type-2 domain [PS51173] (354-457)
  IPR001919 Carbohydrate-binding type-2 domain [SM00637] (361-454)
  IPR008965 CBM2/CBM3, carbohydrate-binding domain superfamily [SSF49384] (355-454)
  IPR012291 CBM2, carbohydrate-binding domain superfamily [G3DSA:2.60.40.290] (356-458)
  IPR017853 Glycoside hydrolase superfamily [SSF51445] (46-351)
  IPR044846 Glycoside hydrolase family 10 [PTHR31490] (52-314)